Protein AF-A7TSL8-F1 (afdb_monomer_lite)

Structure (mmCIF, N/CA/C/O backbone):
data_AF-A7TSL8-F1
#
_entry.id   AF-A7TSL8-F1
#
loop_
_atom_site.group_PDB
_atom_site.id
_atom_site.type_symbol
_atom_site.label_atom_id
_atom_site.label_alt_id
_atom_site.label_comp_id
_atom_site.label_asym_id
_atom_site.label_entity_id
_atom_site.label_seq_id
_atom_site.pdbx_PDB_ins_code
_atom_site.Cartn_x
_atom_site.Cartn_y
_atom_site.Cartn_z
_atom_site.occupancy
_atom_site.B_iso_or_equiv
_atom_site.auth_seq_id
_atom_site.auth_comp_id
_atom_site.auth_asym_id
_atom_site.auth_atom_id
_atom_site.pdbx_PDB_model_num
ATOM 1 N N . MET A 1 1 ? -23.634 21.710 -5.826 1.00 24.61 1 MET A N 1
ATOM 2 C CA . MET A 1 1 ? -22.549 22.442 -6.510 1.00 24.61 1 MET A CA 1
ATOM 3 C C . MET A 1 1 ? -21.388 21.473 -6.633 1.00 24.61 1 MET A C 1
ATOM 5 O O . MET A 1 1 ? -20.694 21.236 -5.656 1.00 24.61 1 MET A O 1
ATOM 9 N N . ILE A 1 2 ? -21.321 20.776 -7.766 1.00 23.05 2 ILE A N 1
ATOM 10 C CA . ILE A 1 2 ? -20.421 19.640 -7.985 1.00 23.05 2 ILE A CA 1
ATOM 11 C C . ILE A 1 2 ? -19.068 20.220 -8.393 1.00 23.05 2 ILE A C 1
ATOM 13 O O . ILE A 1 2 ? -18.933 20.770 -9.483 1.00 23.05 2 ILE A O 1
ATOM 17 N N . ILE A 1 3 ? -18.094 20.159 -7.489 1.00 22.20 3 ILE A N 1
ATOM 18 C CA . ILE A 1 3 ? -16.705 20.484 -7.803 1.00 22.20 3 ILE A CA 1
ATOM 19 C C . ILE A 1 3 ? -16.100 19.220 -8.410 1.00 22.20 3 ILE A C 1
ATOM 21 O O . ILE A 1 3 ? -15.700 18.300 -7.707 1.00 22.20 3 ILE A O 1
ATOM 25 N N . ILE A 1 4 ? -16.102 19.182 -9.741 1.00 24.89 4 ILE A N 1
ATOM 26 C CA . ILE A 1 4 ? -15.230 18.328 -10.546 1.00 24.89 4 ILE A CA 1
ATOM 27 C C . ILE A 1 4 ? -13.824 18.900 -10.367 1.00 24.89 4 ILE A C 1
ATOM 29 O O . ILE A 1 4 ? -13.583 20.039 -10.771 1.00 24.89 4 ILE A O 1
ATOM 33 N N . MET A 1 5 ? -12.912 18.156 -9.734 1.00 25.02 5 MET A N 1
ATOM 34 C CA . MET A 1 5 ? -11.506 18.550 -9.671 1.00 25.02 5 MET A CA 1
ATOM 35 C C . MET A 1 5 ? -10.679 17.684 -10.617 1.00 25.02 5 MET A C 1
ATOM 37 O O . MET A 1 5 ? -10.672 16.458 -10.552 1.00 25.02 5 MET A O 1
ATOM 41 N N . ILE A 1 6 ? -10.068 18.409 -11.545 1.00 24.41 6 ILE A N 1
ATOM 42 C CA . ILE A 1 6 ? -9.382 17.990 -12.756 1.00 24.41 6 ILE A CA 1
ATOM 43 C C . ILE A 1 6 ? -8.041 17.336 -12.417 1.00 24.41 6 ILE A C 1
ATOM 45 O O . ILE A 1 6 ? -7.261 17.849 -11.618 1.00 24.41 6 ILE A O 1
ATOM 49 N N . ILE A 1 7 ? -7.790 16.216 -13.092 1.00 28.41 7 ILE A N 1
ATOM 50 C CA . ILE A 1 7 ? -6.518 15.501 -13.178 1.00 28.41 7 ILE A CA 1
ATOM 51 C C . ILE A 1 7 ? -5.496 16.428 -13.849 1.00 28.41 7 ILE A C 1
ATOM 53 O O . ILE A 1 7 ? -5.655 16.773 -15.021 1.00 28.41 7 ILE A O 1
ATOM 57 N N . VAL A 1 8 ? -4.444 16.830 -13.133 1.00 26.14 8 VAL A N 1
ATOM 58 C CA . VAL A 1 8 ? -3.286 17.480 -13.760 1.00 26.14 8 VAL A CA 1
ATOM 59 C C . VAL A 1 8 ? -2.362 16.387 -14.280 1.00 26.14 8 VAL A C 1
ATOM 61 O O . VAL A 1 8 ? -1.685 15.691 -13.528 1.00 26.14 8 VAL A O 1
ATOM 64 N N . ILE A 1 9 ? -2.390 16.236 -15.599 1.00 30.27 9 ILE A N 1
ATOM 65 C CA . ILE A 1 9 ? -1.476 15.425 -16.393 1.00 30.27 9 ILE A CA 1
ATOM 66 C C . ILE A 1 9 ? -0.191 16.246 -16.560 1.00 30.27 9 ILE A C 1
ATOM 68 O O . ILE A 1 9 ? -0.171 17.194 -17.344 1.00 30.27 9 ILE A O 1
ATOM 72 N N . LEU A 1 10 ? 0.889 15.898 -15.851 1.00 27.48 10 LEU A N 1
ATOM 73 C CA . LEU A 1 10 ? 2.226 16.134 -16.410 1.00 27.48 10 LEU A CA 1
ATOM 74 C C . LEU A 1 10 ? 2.427 15.131 -17.559 1.00 27.48 10 LEU A C 1
ATOM 76 O O . LEU A 1 10 ? 1.915 14.012 -17.478 1.00 27.48 10 LEU A O 1
ATOM 80 N N . PRO A 1 11 ? 3.167 15.483 -18.625 1.00 29.72 11 PRO A N 1
ATOM 81 C CA . PRO A 1 11 ? 3.208 14.712 -19.871 1.00 29.72 11 PRO A CA 1
ATOM 82 C C . PRO A 1 11 ? 3.882 13.332 -19.743 1.00 29.72 11 PRO A C 1
ATOM 84 O O . PRO A 1 11 ? 4.004 12.621 -20.734 1.00 29.72 11 PRO A O 1
ATOM 87 N N . PHE A 1 12 ? 4.260 12.912 -18.533 1.00 33.72 12 PHE A N 1
ATOM 88 C CA . PHE A 1 12 ? 4.779 11.583 -18.232 1.00 33.72 12 PHE A CA 1
ATOM 89 C C . PHE A 1 12 ? 4.053 10.974 -17.020 1.00 33.72 12 PHE A C 1
ATOM 91 O O . PHE A 1 12 ? 4.556 10.969 -15.906 1.00 33.72 12 PHE A O 1
ATOM 98 N N . MET A 1 13 ? 2.821 10.520 -17.269 1.00 37.59 13 MET A N 1
ATOM 99 C CA . MET A 1 13 ? 2.110 9.355 -16.701 1.00 37.59 13 MET A CA 1
ATOM 100 C C . MET A 1 13 ? 2.368 8.859 -15.251 1.00 37.59 13 MET A C 1
ATOM 102 O O . MET A 1 13 ? 2.161 7.680 -14.981 1.00 37.59 13 MET A O 1
ATOM 106 N N . PHE A 1 14 ? 2.692 9.714 -14.280 1.00 41.94 14 PHE A N 1
ATOM 107 C CA . PHE A 1 14 ? 2.537 9.383 -12.855 1.00 41.94 14 PHE A CA 1
ATOM 108 C C . PHE A 1 14 ? 1.460 10.260 -12.234 1.00 41.94 14 PHE A C 1
ATOM 110 O O . PHE A 1 14 ? 1.644 11.458 -12.039 1.00 41.94 14 PHE A O 1
ATOM 117 N N . ILE A 1 15 ? 0.310 9.655 -11.933 1.00 47.50 15 ILE A N 1
ATOM 118 C CA . ILE A 1 15 ? -0.716 10.302 -11.117 1.00 47.50 15 ILE A CA 1
ATOM 119 C C . ILE A 1 15 ? -0.320 10.040 -9.666 1.00 47.50 15 ILE A C 1
ATOM 121 O O . ILE A 1 15 ? -0.393 8.904 -9.197 1.00 47.50 15 ILE A O 1
ATOM 125 N N . LEU A 1 16 ? 0.128 11.082 -8.969 1.00 43.84 16 LEU A N 1
ATOM 126 C CA . LEU A 1 16 ? 0.210 11.080 -7.516 1.00 43.84 16 LEU A CA 1
ATOM 127 C C . LEU A 1 16 ? -0.983 11.867 -6.971 1.00 43.84 16 LEU A C 1
ATOM 129 O O . LEU A 1 16 ? -1.183 13.022 -7.340 1.00 43.84 16 LEU A O 1
ATOM 133 N N . SER A 1 17 ? -1.736 11.251 -6.064 1.00 49.31 17 SER A N 1
ATOM 134 C CA . SER A 1 17 ? -2.762 11.939 -5.276 1.00 49.31 17 SER A CA 1
ATOM 135 C C . SER A 1 17 ? -2.378 11.929 -3.804 1.00 49.31 17 SER A C 1
ATOM 137 O O . SER A 1 17 ? -1.958 10.903 -3.268 1.00 49.31 17 SER A O 1
ATOM 139 N N . ILE A 1 18 ? -2.549 13.068 -3.139 1.00 52.00 18 ILE A N 1
ATOM 140 C CA . ILE A 1 18 ? -2.399 13.175 -1.685 1.00 52.00 18 ILE A CA 1
ATOM 141 C C . ILE A 1 18 ? -3.785 13.451 -1.153 1.00 52.00 18 ILE A C 1
ATOM 143 O O . ILE A 1 18 ? -4.324 14.533 -1.375 1.00 52.00 18 ILE A O 1
ATOM 147 N N . ILE A 1 19 ? -4.375 12.459 -0.501 1.00 52.41 19 ILE A N 1
ATOM 148 C CA . ILE A 1 19 ? -5.777 12.511 -0.118 1.00 52.41 19 ILE A CA 1
ATOM 149 C C . ILE A 1 19 ? -5.869 12.649 1.394 1.00 52.41 19 ILE A C 1
ATOM 151 O O . ILE A 1 19 ? -5.499 11.755 2.158 1.00 52.41 19 ILE A O 1
ATOM 155 N N . ILE A 1 20 ? -6.399 13.789 1.824 1.00 44.62 20 ILE A N 1
ATOM 156 C CA . ILE A 1 20 ? -6.756 14.027 3.218 1.00 44.62 20 ILE A CA 1
ATOM 157 C C . ILE A 1 20 ? -8.226 13.669 3.377 1.00 44.62 20 ILE A C 1
ATOM 159 O O . ILE A 1 20 ? -9.090 14.298 2.762 1.00 44.62 20 ILE A O 1
ATOM 163 N N . ILE A 1 21 ? -8.518 12.683 4.221 1.00 41.25 21 ILE A N 1
ATOM 164 C CA . ILE A 1 21 ? -9.894 12.323 4.562 1.00 41.25 21 ILE A CA 1
ATOM 165 C C . ILE A 1 21 ? -10.242 12.975 5.901 1.00 41.25 21 ILE A C 1
ATOM 167 O O . ILE A 1 21 ? -9.611 12.731 6.930 1.00 41.25 21 ILE A O 1
ATOM 171 N N . SER A 1 22 ? -11.263 13.830 5.884 1.00 35.50 22 SER A N 1
ATOM 172 C CA . SER A 1 22 ? -11.799 14.516 7.063 1.00 35.50 22 SER A CA 1
ATOM 173 C C . SER A 1 22 ? -13.282 14.187 7.255 1.00 35.50 22 SER A C 1
ATOM 175 O O . SER A 1 22 ? -13.924 13.656 6.354 1.00 35.50 22 SER A O 1
ATOM 177 N N . LYS A 1 23 ? -13.869 14.595 8.391 1.00 31.39 23 LYS A N 1
ATOM 178 C CA . LYS A 1 23 ? -15.321 14.483 8.660 1.00 31.39 23 LYS A CA 1
ATOM 179 C C . LYS A 1 23 ? -16.231 15.104 7.581 1.00 31.39 23 LYS A C 1
ATOM 181 O O . LYS A 1 23 ? -17.429 14.859 7.612 1.00 31.39 23 LYS A O 1
ATOM 186 N N . ILE A 1 24 ? -15.691 15.935 6.687 1.00 37.53 24 ILE A N 1
ATOM 187 C CA . ILE A 1 24 ? -16.429 16.682 5.654 1.00 37.53 24 ILE A CA 1
ATOM 188 C C . ILE A 1 24 ? -16.234 16.054 4.252 1.00 37.53 24 ILE A C 1
ATOM 190 O O . ILE A 1 24 ? -16.915 16.445 3.309 1.00 37.53 24 ILE A O 1
ATOM 194 N N . GLY A 1 25 ? -15.343 15.062 4.110 1.00 35.06 25 GLY A N 1
ATOM 195 C CA . GLY A 1 25 ? -15.047 14.364 2.853 1.00 35.06 25 GLY A CA 1
ATOM 196 C C . GLY A 1 25 ? -13.548 14.150 2.607 1.00 35.06 25 GLY A C 1
ATOM 197 O O . GLY A 1 25 ? -12.704 14.580 3.405 1.00 35.06 25 GLY A O 1
ATOM 198 N N . ALA A 1 26 ? -13.229 13.490 1.488 1.00 44.78 26 ALA A N 1
ATOM 199 C CA . ALA A 1 26 ? -11.877 13.302 0.965 1.00 44.78 26 ALA A CA 1
ATOM 200 C C . ALA A 1 26 ? -11.475 14.484 0.066 1.00 44.78 26 ALA A C 1
ATOM 202 O O . ALA A 1 26 ? -12.237 14.892 -0.811 1.00 44.78 26 ALA A O 1
ATOM 203 N N . ARG A 1 27 ? -10.282 15.049 0.273 1.00 48.69 27 ARG A N 1
ATOM 204 C CA . ARG A 1 27 ? -9.746 16.150 -0.538 1.00 48.69 27 ARG A CA 1
ATOM 205 C C . ARG A 1 27 ? -8.382 15.772 -1.094 1.00 48.69 27 ARG A C 1
ATOM 207 O O . ARG A 1 27 ? -7.482 15.477 -0.313 1.00 48.69 27 ARG A O 1
ATOM 214 N N . ASP A 1 28 ? -8.226 15.836 -2.416 1.00 53.09 28 ASP A N 1
ATOM 215 C CA . ASP A 1 28 ? -6.905 15.781 -3.047 1.00 53.09 28 ASP A CA 1
ATOM 216 C C . ASP A 1 28 ? -6.214 17.142 -2.871 1.00 53.09 28 ASP A C 1
ATOM 218 O O . ASP A 1 28 ? -6.747 18.186 -3.259 1.00 53.09 28 ASP A O 1
ATOM 222 N N . THR A 1 29 ? -5.056 17.152 -2.219 1.00 54.84 29 THR A N 1
ATOM 223 C CA . THR A 1 29 ? -4.274 18.361 -1.942 1.00 54.84 29 THR A CA 1
ATOM 224 C C . THR A 1 29 ? -2.994 18.445 -2.764 1.00 54.84 29 THR A C 1
ATOM 226 O O . THR A 1 29 ? -2.259 19.418 -2.605 1.00 54.84 29 THR A O 1
ATOM 229 N N . ALA A 1 30 ? -2.725 17.498 -3.673 1.00 53.25 30 ALA A N 1
ATOM 230 C CA . ALA A 1 30 ? -1.504 17.505 -4.487 1.00 53.25 30 ALA A CA 1
ATOM 231 C C . ALA A 1 30 ? -1.333 18.819 -5.282 1.00 53.25 30 ALA A C 1
ATOM 233 O O . ALA A 1 30 ? -0.242 19.383 -5.339 1.00 53.25 30 ALA A O 1
ATOM 234 N N . ILE A 1 31 ? -2.439 19.378 -5.789 1.00 50.91 31 ILE A N 1
ATOM 235 C CA . ILE A 1 31 ? -2.470 20.641 -6.552 1.00 50.91 31 ILE A CA 1
ATOM 236 C C . ILE A 1 31 ? -2.121 21.865 -5.679 1.00 50.91 31 ILE A C 1
ATOM 238 O O . ILE A 1 31 ? -1.605 22.866 -6.171 1.00 50.91 31 ILE A O 1
ATOM 242 N N . GLN A 1 32 ? -2.380 21.808 -4.369 1.00 55.28 32 GLN A N 1
ATOM 243 C CA . GLN A 1 32 ? -2.062 22.908 -3.448 1.00 55.28 32 GLN A CA 1
ATOM 244 C C . GLN A 1 32 ? -0.591 22.907 -3.021 1.00 55.28 32 GLN A C 1
ATOM 246 O O . GLN A 1 32 ? -0.080 23.936 -2.592 1.00 55.28 32 GLN A O 1
ATOM 251 N N . LEU A 1 33 ? 0.090 21.765 -3.144 1.00 56.34 33 LEU A N 1
ATOM 252 C CA . LEU A 1 33 ? 1.528 21.665 -2.913 1.00 56.34 33 LEU A CA 1
ATOM 253 C C . LEU A 1 33 ? 2.305 22.252 -4.095 1.00 56.34 33 LEU A C 1
ATOM 255 O O . LEU A 1 33 ? 3.207 23.054 -3.880 1.00 56.34 33 LEU A O 1
ATOM 259 N N . SER A 1 34 ? 1.895 21.986 -5.340 1.00 56.88 34 SER A N 1
ATOM 260 C CA . SER A 1 34 ? 2.621 22.469 -6.528 1.00 56.88 34 SER A CA 1
ATOM 261 C C . SER A 1 34 ? 2.751 23.995 -6.646 1.00 56.88 34 SER A C 1
ATOM 263 O O . SER A 1 34 ? 3.583 24.466 -7.410 1.00 56.88 34 SER A O 1
ATOM 265 N N . SER A 1 35 ? 1.954 24.791 -5.919 1.00 62.03 35 SER A N 1
ATOM 266 C CA . SER A 1 35 ? 2.077 26.257 -5.939 1.00 62.03 35 SER A CA 1
ATOM 267 C C . SER A 1 35 ? 3.202 26.806 -5.058 1.00 62.03 35 SER A C 1
ATOM 269 O O . SER A 1 35 ? 3.581 27.962 -5.227 1.00 62.03 35 SER A O 1
ATOM 271 N N . ASN A 1 36 ? 3.702 26.015 -4.104 1.00 67.81 36 ASN A N 1
ATOM 272 C CA . ASN A 1 36 ? 4.632 26.479 -3.067 1.00 67.81 36 ASN A CA 1
ATOM 273 C C . ASN A 1 36 ? 6.043 25.889 -3.199 1.00 67.81 36 ASN A C 1
ATOM 275 O O . ASN A 1 36 ? 6.939 26.329 -2.483 1.00 67.81 36 ASN A O 1
ATOM 279 N N . TYR A 1 37 ? 6.232 24.915 -4.091 1.00 71.44 37 TYR A N 1
ATOM 280 C CA . TYR A 1 37 ? 7.492 24.201 -4.295 1.00 71.44 37 TYR A CA 1
ATOM 281 C C . TYR A 1 37 ? 7.942 24.309 -5.749 1.00 71.44 37 TYR A C 1
ATOM 283 O O . TYR A 1 37 ? 7.126 24.419 -6.666 1.00 71.44 37 TYR A O 1
ATOM 291 N N . SER A 1 38 ? 9.254 24.279 -5.963 1.00 79.56 38 SER A N 1
ATOM 292 C CA . SER A 1 38 ? 9.832 24.181 -7.299 1.00 79.56 38 SER A CA 1
ATOM 293 C C . SER A 1 38 ? 9.522 22.824 -7.940 1.00 79.56 38 SER A C 1
ATOM 295 O O . SER A 1 38 ? 9.261 21.831 -7.262 1.00 79.56 38 SER A O 1
ATOM 297 N N . GLU A 1 39 ? 9.584 22.763 -9.271 1.00 74.62 39 GLU A N 1
ATOM 298 C CA . GLU A 1 39 ? 9.355 21.521 -10.019 1.00 74.62 39 GLU A CA 1
ATOM 299 C C . GLU A 1 39 ? 10.315 20.399 -9.587 1.00 74.62 39 GLU A C 1
ATOM 301 O O . GLU A 1 39 ? 9.894 19.257 -9.423 1.00 74.62 39 GLU A O 1
ATOM 306 N N . ASN A 1 40 ? 11.581 20.733 -9.311 1.00 75.12 40 ASN A N 1
ATOM 307 C CA . ASN A 1 40 ? 12.579 19.769 -8.844 1.00 75.12 40 ASN A CA 1
ATOM 308 C C . ASN A 1 40 ? 12.226 19.193 -7.466 1.00 75.12 40 ASN A C 1
ATOM 310 O O . ASN A 1 40 ? 12.283 17.980 -7.289 1.00 75.12 40 ASN A O 1
ATOM 314 N N . GLU A 1 41 ? 11.810 20.036 -6.517 1.00 76.06 41 GLU A N 1
ATOM 315 C CA . GLU A 1 41 ? 11.390 19.586 -5.182 1.00 76.06 41 GLU A CA 1
ATOM 316 C C . GLU A 1 41 ? 10.153 18.680 -5.260 1.00 76.06 41 GLU A C 1
ATOM 318 O O . GLU A 1 41 ? 10.063 17.681 -4.550 1.00 76.06 41 GLU A O 1
ATOM 323 N N . MET A 1 42 ? 9.217 18.982 -6.166 1.00 75.06 42 MET A N 1
ATOM 324 C CA . MET A 1 42 ? 8.044 18.136 -6.399 1.00 75.06 42 MET A CA 1
ATOM 325 C C . MET A 1 42 ? 8.426 16.776 -6.996 1.00 75.06 42 MET A C 1
ATOM 327 O O . MET A 1 42 ? 7.890 15.752 -6.576 1.00 75.06 42 MET A O 1
ATOM 331 N N . ILE A 1 43 ? 9.366 16.746 -7.946 1.00 76.06 43 ILE A N 1
ATOM 332 C CA . ILE A 1 43 ? 9.873 15.500 -8.537 1.00 76.06 43 ILE A CA 1
ATOM 333 C C . ILE A 1 43 ? 10.566 14.639 -7.475 1.00 76.06 43 ILE A C 1
ATOM 335 O O . ILE A 1 43 ? 10.300 13.438 -7.405 1.00 76.06 43 ILE A O 1
ATOM 339 N N . GLU A 1 44 ? 11.427 15.232 -6.646 1.00 77.38 44 GLU A N 1
ATOM 340 C CA . GLU A 1 44 ? 12.095 14.531 -5.542 1.00 77.38 44 GLU A CA 1
ATOM 341 C C . GLU A 1 44 ? 11.072 13.934 -4.573 1.00 77.38 44 GLU A C 1
ATOM 343 O O . GLU A 1 44 ? 11.105 12.735 -4.295 1.00 77.38 44 GLU A O 1
ATOM 348 N N . PHE A 1 45 ? 10.082 14.728 -4.166 1.00 79.31 45 PHE A N 1
ATOM 349 C CA . PHE A 1 45 ? 9.010 14.276 -3.288 1.00 79.31 45 PHE A CA 1
ATOM 350 C C . PHE A 1 45 ? 8.195 13.110 -3.880 1.00 79.31 45 PHE A C 1
ATOM 352 O O . PHE A 1 45 ? 7.826 12.170 -3.172 1.00 79.31 45 PHE A O 1
ATOM 359 N N . PHE A 1 46 ? 7.926 13.122 -5.189 1.00 79.88 46 PHE A N 1
ATOM 360 C CA . PHE A 1 46 ? 7.231 12.017 -5.857 1.00 79.88 46 PHE A CA 1
ATOM 361 C C . PHE A 1 46 ? 8.063 10.736 -5.858 1.00 79.88 46 PHE A C 1
ATOM 363 O O . PHE A 1 46 ? 7.532 9.657 -5.582 1.00 79.88 46 PHE A O 1
ATOM 370 N N . TRP A 1 47 ? 9.365 10.848 -6.124 1.00 83.12 47 TRP A N 1
ATOM 371 C CA . TRP A 1 47 ? 10.280 9.713 -6.047 1.00 83.12 47 TRP A CA 1
ATOM 372 C C . TRP A 1 47 ? 10.388 9.149 -4.635 1.00 83.12 47 TRP A C 1
ATOM 374 O O . TRP A 1 47 ? 10.416 7.926 -4.487 1.00 83.12 47 TRP A O 1
ATOM 384 N N . ASP A 1 48 ? 10.371 10.006 -3.617 1.00 83.56 48 ASP A N 1
ATOM 385 C CA . ASP A 1 48 ? 10.360 9.578 -2.221 1.00 83.56 48 ASP A CA 1
ATOM 386 C C . ASP A 1 48 ? 9.100 8.773 -1.897 1.00 83.56 48 ASP A C 1
ATOM 388 O O . ASP A 1 48 ? 9.201 7.699 -1.307 1.00 83.56 48 ASP A O 1
ATOM 392 N N . ILE A 1 49 ? 7.915 9.209 -2.340 1.00 85.12 49 ILE A N 1
ATOM 393 C CA . ILE A 1 49 ? 6.674 8.450 -2.111 1.00 85.12 49 ILE A CA 1
ATOM 394 C C . ILE A 1 49 ? 6.719 7.082 -2.791 1.00 85.12 49 ILE A C 1
ATOM 396 O O . ILE A 1 49 ? 6.338 6.082 -2.176 1.00 85.12 49 ILE A O 1
ATOM 400 N N . ILE A 1 50 ? 7.178 7.022 -4.043 1.00 85.75 50 ILE A N 1
ATOM 401 C CA . ILE A 1 50 ? 7.313 5.758 -4.778 1.00 85.75 50 ILE A CA 1
ATOM 402 C C . ILE A 1 50 ? 8.274 4.835 -4.025 1.00 85.75 50 ILE A C 1
ATOM 404 O O . ILE A 1 50 ? 7.929 3.694 -3.720 1.00 85.75 50 ILE A O 1
ATOM 408 N N . LEU A 1 51 ? 9.463 5.337 -3.681 1.00 87.38 51 LEU A N 1
ATOM 409 C CA . LEU A 1 51 ? 10.496 4.563 -3.004 1.00 87.38 51 LEU A CA 1
ATOM 410 C C . LEU A 1 51 ? 10.025 4.070 -1.633 1.00 87.38 51 LEU A C 1
ATOM 412 O O . LEU A 1 51 ? 10.206 2.896 -1.318 1.00 87.38 51 LEU A O 1
ATOM 416 N N . LEU A 1 52 ? 9.394 4.936 -0.837 1.00 88.44 52 LEU A N 1
ATOM 417 C CA . LEU A 1 52 ? 8.868 4.586 0.480 1.00 88.44 52 LEU A CA 1
ATOM 418 C C . LEU A 1 52 ? 7.749 3.550 0.373 1.00 88.44 52 LEU A C 1
ATOM 420 O O . LEU A 1 52 ? 7.783 2.560 1.103 1.00 88.44 52 LEU A O 1
ATOM 424 N N . THR A 1 53 ? 6.817 3.714 -0.569 1.00 89.50 53 THR A N 1
ATOM 425 C CA . THR A 1 53 ? 5.713 2.762 -0.773 1.00 89.50 53 THR A CA 1
ATOM 426 C C . THR A 1 53 ? 6.238 1.387 -1.183 1.00 89.50 53 THR A C 1
ATOM 428 O O . THR A 1 53 ? 5.873 0.385 -0.574 1.00 89.50 53 THR A O 1
ATOM 431 N N . GLU A 1 54 ? 7.139 1.321 -2.165 1.00 88.69 54 GLU A N 1
ATOM 432 C CA . GLU A 1 54 ? 7.708 0.048 -2.627 1.00 88.69 54 GLU A CA 1
ATOM 433 C C . GLU A 1 54 ? 8.649 -0.581 -1.590 1.00 88.69 54 GLU A C 1
ATOM 435 O O . GLU A 1 54 ? 8.716 -1.805 -1.468 1.00 88.69 54 GLU A O 1
ATOM 440 N N . SER A 1 55 ? 9.326 0.233 -0.771 1.00 88.88 55 SER A N 1
ATOM 441 C CA . SER A 1 55 ? 10.191 -0.279 0.298 1.00 88.88 55 SER A CA 1
ATOM 442 C C . SER A 1 55 ? 9.433 -1.086 1.356 1.00 88.88 55 SER A C 1
ATOM 444 O O . SER A 1 55 ? 10.023 -1.962 1.989 1.00 88.88 55 SER A O 1
ATOM 446 N N . LYS A 1 56 ? 8.117 -0.865 1.511 1.00 89.31 56 LYS A N 1
ATOM 447 C CA . LYS A 1 56 ? 7.277 -1.645 2.433 1.00 89.31 56 LYS A CA 1
ATOM 448 C C . LYS A 1 56 ? 7.181 -3.125 2.050 1.00 89.31 56 LYS A C 1
ATOM 450 O O . LYS A 1 56 ? 6.838 -3.927 2.915 1.00 89.31 56 LYS A O 1
ATOM 455 N N . PHE A 1 57 ? 7.515 -3.499 0.813 1.00 89.69 57 PHE A N 1
ATOM 456 C CA . PHE A 1 57 ? 7.562 -4.890 0.349 1.00 89.69 57 PHE A CA 1
ATOM 457 C C . PHE A 1 57 ? 8.967 -5.507 0.382 1.00 89.69 57 PHE A C 1
ATOM 459 O O . PHE A 1 57 ? 9.139 -6.646 -0.046 1.00 89.69 57 PHE A O 1
ATOM 466 N N . ILE A 1 58 ? 9.990 -4.807 0.885 1.00 88.19 58 ILE A N 1
ATOM 467 C CA . ILE A 1 58 ? 11.300 -5.429 1.113 1.00 88.19 58 ILE A CA 1
ATOM 468 C C . ILE A 1 58 ? 11.165 -6.437 2.252 1.00 88.19 58 ILE A C 1
ATOM 470 O O . ILE A 1 58 ? 10.716 -6.091 3.347 1.00 88.19 58 ILE A O 1
ATOM 474 N N . LEU A 1 59 ? 11.597 -7.678 2.023 1.00 85.06 59 LEU A N 1
ATOM 475 C CA . LEU A 1 59 ? 11.567 -8.685 3.080 1.00 85.06 59 LEU A CA 1
ATOM 476 C C . LEU A 1 59 ? 12.495 -8.274 4.236 1.00 85.06 59 LEU A C 1
ATOM 478 O O . LEU A 1 59 ? 13.608 -7.801 3.983 1.00 85.06 59 LEU A O 1
ATOM 482 N N . PRO A 1 60 ? 12.114 -8.521 5.504 1.00 81.94 60 PRO A N 1
ATOM 483 C CA . PRO A 1 60 ? 12.871 -8.058 6.670 1.00 81.94 60 PRO A CA 1
ATOM 484 C C . PRO A 1 60 ? 14.354 -8.452 6.667 1.00 81.94 60 PRO A C 1
ATOM 486 O O . PRO A 1 60 ? 15.204 -7.661 7.070 1.00 81.94 60 PRO A O 1
ATOM 489 N N . PHE A 1 61 ? 14.686 -9.638 6.147 1.00 78.69 61 PHE A N 1
ATOM 490 C CA . PHE A 1 61 ? 16.069 -10.117 6.019 1.00 78.69 61 PHE A CA 1
ATOM 491 C C . PHE A 1 61 ? 16.943 -9.231 5.105 1.00 78.69 61 PHE A C 1
ATOM 493 O O . PHE A 1 61 ? 18.161 -9.180 5.266 1.00 78.69 61 PHE A O 1
ATOM 500 N N . TYR A 1 62 ? 16.330 -8.495 4.173 1.00 77.56 62 TYR A N 1
ATOM 501 C CA . TYR A 1 62 ? 16.999 -7.587 3.240 1.00 77.56 62 TYR A CA 1
ATOM 502 C C . TYR A 1 62 ? 16.823 -6.102 3.604 1.00 77.56 62 TYR A C 1
ATOM 504 O O . TYR A 1 62 ? 17.153 -5.240 2.793 1.00 77.56 62 TYR A O 1
ATOM 512 N N . SER A 1 63 ? 16.373 -5.761 4.812 1.00 70.75 63 SER A N 1
ATOM 513 C CA . SER A 1 63 ? 16.102 -4.367 5.226 1.00 70.75 63 SER A CA 1
ATOM 514 C C . SER A 1 63 ? 17.349 -3.490 5.493 1.00 70.75 63 SER A C 1
ATOM 516 O O . SER A 1 63 ? 17.237 -2.359 5.961 1.00 70.75 63 SER A O 1
ATOM 518 N N . ASN A 1 64 ? 18.559 -3.956 5.162 1.00 71.88 64 ASN A N 1
ATOM 519 C CA . ASN A 1 64 ? 19.801 -3.209 5.396 1.00 71.88 64 ASN A CA 1
ATOM 520 C C . ASN A 1 64 ? 19.910 -1.936 4.532 1.00 71.88 64 ASN A C 1
ATOM 522 O O . ASN A 1 64 ? 19.578 -1.938 3.349 1.00 71.88 64 ASN A O 1
ATOM 526 N N . SER A 1 65 ? 20.510 -0.870 5.079 1.00 60.91 65 SER A N 1
ATOM 527 C CA . SER A 1 65 ? 20.644 0.450 4.426 1.00 60.91 65 SER A CA 1
ATOM 528 C C . SER A 1 65 ? 21.302 0.435 3.036 1.00 60.91 65 SER A C 1
ATOM 530 O O . SER A 1 65 ? 20.984 1.267 2.186 1.00 60.91 65 SER A O 1
ATOM 532 N N . ARG A 1 66 ? 22.190 -0.531 2.754 1.00 63.53 66 ARG A N 1
ATOM 533 C CA . ARG A 1 66 ? 22.804 -0.702 1.421 1.00 63.53 66 ARG A CA 1
ATOM 534 C C . ARG A 1 66 ? 21.795 -1.101 0.341 1.00 63.53 66 ARG A C 1
ATOM 536 O O . ARG A 1 66 ? 22.029 -0.807 -0.828 1.00 63.53 66 ARG A O 1
ATOM 543 N N . ASN A 1 67 ? 20.679 -1.712 0.722 1.00 69.44 67 ASN A N 1
ATOM 544 C CA . ASN A 1 67 ? 19.691 -2.231 -0.213 1.00 69.44 67 ASN A CA 1
ATOM 545 C C . ASN A 1 67 ? 18.744 -1.139 -0.730 1.00 69.44 67 ASN A C 1
ATOM 547 O O . ASN A 1 67 ? 18.223 -1.286 -1.828 1.00 69.44 67 ASN A O 1
ATOM 551 N N . PHE A 1 68 ? 18.616 0.000 -0.035 1.00 73.94 68 PHE A N 1
ATOM 552 C CA . PHE A 1 68 ? 17.790 1.129 -0.490 1.00 73.94 68 PHE A CA 1
ATOM 553 C C . PHE A 1 68 ? 18.301 1.774 -1.781 1.00 73.94 68 PHE A C 1
ATOM 555 O O . PHE A 1 68 ? 17.518 2.016 -2.694 1.00 73.94 68 PHE A O 1
ATOM 562 N N . LYS A 1 69 ? 19.616 2.005 -1.910 1.00 78.38 69 LYS A N 1
ATOM 563 C CA . LYS A 1 69 ? 20.191 2.553 -3.156 1.00 78.38 69 LYS A CA 1
ATOM 564 C C . LYS A 1 69 ? 19.970 1.615 -4.338 1.00 78.38 69 LYS A C 1
ATOM 566 O O . LYS A 1 69 ? 19.740 2.058 -5.459 1.00 78.38 69 LYS A O 1
ATOM 571 N N . SER A 1 70 ? 20.073 0.317 -4.092 1.00 79.06 70 SER A N 1
ATOM 572 C CA . SER A 1 70 ? 19.892 -0.690 -5.128 1.00 79.06 70 SER A CA 1
ATOM 573 C C . SER A 1 70 ? 18.412 -0.868 -5.490 1.00 79.06 70 SER A C 1
ATOM 575 O O . SER A 1 70 ? 18.103 -0.980 -6.672 1.00 79.06 70 SER A O 1
ATOM 577 N N . LEU A 1 71 ? 17.501 -0.777 -4.513 1.00 81.06 71 LEU A N 1
ATOM 578 C CA . LEU A 1 71 ? 16.058 -0.695 -4.747 1.00 81.06 71 LEU A CA 1
ATOM 579 C C . LEU A 1 71 ? 15.711 0.529 -5.598 1.00 81.06 71 LEU A C 1
ATOM 581 O O . LEU A 1 71 ? 15.003 0.398 -6.589 1.00 81.06 71 LEU A O 1
ATOM 585 N N . GLN A 1 72 ? 16.243 1.704 -5.256 1.00 83.56 72 GLN A N 1
ATOM 586 C CA . GLN A 1 72 ? 16.018 2.925 -6.027 1.00 83.56 72 GLN A CA 1
ATOM 587 C C . GLN A 1 72 ? 16.435 2.735 -7.490 1.00 83.56 72 GLN A C 1
ATOM 589 O O . GLN A 1 72 ? 15.665 3.050 -8.392 1.00 83.56 72 GLN A O 1
ATOM 594 N N . LYS A 1 73 ? 17.618 2.159 -7.741 1.00 83.44 73 LYS A N 1
ATOM 595 C CA . LYS A 1 73 ? 18.073 1.845 -9.105 1.00 83.44 73 LYS A CA 1
ATOM 596 C C . LYS A 1 73 ? 17.125 0.891 -9.834 1.00 83.44 73 LYS A C 1
ATOM 598 O O . LYS A 1 73 ? 16.828 1.133 -11.001 1.00 83.44 73 LYS A O 1
ATOM 603 N N . LEU A 1 74 ? 16.648 -0.159 -9.162 1.00 82.94 74 LEU A N 1
ATOM 604 C CA . LEU A 1 74 ? 15.698 -1.119 -9.730 1.00 82.94 74 LEU A CA 1
ATOM 605 C C . LEU A 1 74 ? 14.369 -0.442 -10.094 1.00 82.94 74 LEU A C 1
ATOM 607 O O . LEU A 1 74 ? 13.904 -0.576 -11.223 1.00 82.94 74 LEU A O 1
ATOM 611 N N . ILE A 1 75 ? 13.790 0.331 -9.172 1.00 82.94 75 ILE A N 1
ATOM 612 C CA . ILE A 1 75 ? 12.537 1.060 -9.399 1.00 82.94 75 ILE A CA 1
ATOM 613 C C . ILE A 1 75 ? 12.693 2.029 -10.574 1.00 82.94 75 ILE A C 1
ATOM 615 O O . ILE A 1 75 ? 11.872 2.006 -11.489 1.00 82.94 75 ILE A O 1
ATOM 619 N N . VAL A 1 76 ? 13.759 2.838 -10.589 1.00 84.62 76 VAL A N 1
ATOM 620 C CA . VAL A 1 76 ? 14.029 3.801 -11.669 1.00 84.62 76 VAL A CA 1
ATOM 621 C C . VAL A 1 76 ? 14.195 3.090 -13.014 1.00 84.62 76 VAL A C 1
ATOM 623 O O . VAL A 1 76 ? 13.610 3.524 -14.004 1.00 84.62 76 VAL A O 1
ATOM 626 N N . LYS A 1 77 ? 14.936 1.974 -13.062 1.00 83.62 77 LYS A N 1
ATOM 627 C CA . LYS A 1 77 ? 15.108 1.157 -14.276 1.00 83.62 77 LYS A CA 1
ATOM 628 C C . LYS A 1 77 ? 13.766 0.619 -14.778 1.00 83.62 77 LYS A C 1
ATOM 630 O O . LYS A 1 77 ? 13.459 0.758 -15.960 1.00 83.62 77 LYS A O 1
ATOM 635 N N . ASN A 1 78 ? 12.951 0.050 -13.892 1.00 79.50 78 ASN A N 1
ATOM 636 C CA . ASN A 1 78 ? 11.667 -0.553 -14.253 1.00 79.50 78 ASN A CA 1
ATOM 637 C C . ASN A 1 78 ? 10.646 0.495 -14.711 1.00 79.50 78 ASN A C 1
ATOM 639 O O . ASN A 1 78 ? 9.985 0.302 -15.731 1.00 79.50 78 ASN A O 1
ATOM 643 N N . ILE A 1 79 ? 10.574 1.634 -14.021 1.00 79.69 79 ILE A N 1
ATOM 644 C CA . ILE A 1 79 ? 9.752 2.776 -14.431 1.00 79.69 79 ILE A CA 1
ATOM 645 C C . ILE A 1 79 ? 10.231 3.345 -15.774 1.00 79.69 79 ILE A C 1
ATOM 647 O O . ILE A 1 79 ? 9.415 3.581 -16.662 1.00 79.69 79 ILE A O 1
ATOM 651 N N . GLY A 1 80 ? 11.542 3.511 -15.967 1.00 78.88 80 GLY A N 1
ATOM 652 C CA . GLY A 1 80 ? 12.105 3.970 -17.238 1.00 78.88 80 GLY A CA 1
ATOM 653 C C . GLY A 1 80 ? 11.770 3.031 -18.401 1.00 78.88 80 GLY A C 1
ATOM 654 O O . GLY A 1 80 ? 11.374 3.485 -19.473 1.00 78.88 80 GLY A O 1
ATOM 655 N N . ASN A 1 81 ? 11.853 1.717 -18.179 1.00 78.56 81 ASN A N 1
ATOM 656 C CA . ASN A 1 81 ? 11.458 0.709 -19.165 1.00 78.56 81 ASN A CA 1
ATOM 657 C C . ASN A 1 81 ? 9.960 0.778 -19.494 1.00 78.56 81 ASN A C 1
ATOM 659 O O . ASN A 1 81 ? 9.594 0.702 -20.669 1.00 78.56 81 ASN A O 1
ATOM 663 N N . LEU A 1 82 ? 9.105 0.967 -18.483 1.00 76.12 82 LEU A N 1
ATOM 664 C CA . LEU A 1 82 ? 7.666 1.150 -18.669 1.00 76.12 82 LEU A CA 1
ATOM 665 C C . LEU A 1 82 ? 7.376 2.386 -19.529 1.00 76.12 82 LEU A C 1
ATOM 667 O O . LEU A 1 82 ? 6.691 2.273 -20.542 1.00 76.12 82 LEU A O 1
ATOM 671 N N . LEU A 1 83 ? 7.949 3.543 -19.192 1.00 73.50 83 LEU A N 1
ATOM 672 C CA . LEU A 1 83 ? 7.770 4.775 -19.967 1.00 73.50 83 LEU A CA 1
ATOM 673 C C . LEU A 1 83 ? 8.240 4.614 -21.417 1.00 73.50 83 LEU A C 1
ATOM 675 O O . LEU A 1 83 ? 7.515 4.962 -22.346 1.00 73.50 83 LEU A O 1
ATOM 679 N N . ASN A 1 84 ? 9.415 4.017 -21.626 1.00 74.06 84 ASN A N 1
ATOM 680 C CA . ASN A 1 84 ? 9.938 3.757 -22.967 1.00 74.06 84 ASN A CA 1
ATOM 681 C C . ASN A 1 84 ? 9.019 2.836 -23.782 1.00 74.06 84 ASN A C 1
ATOM 683 O O . ASN A 1 84 ? 8.869 3.030 -24.988 1.00 74.06 84 ASN A O 1
ATOM 687 N N . SER A 1 85 ? 8.390 1.845 -23.143 1.00 70.19 85 SER A N 1
ATOM 688 C CA . SER A 1 85 ? 7.438 0.951 -23.813 1.00 70.19 85 SER A CA 1
ATOM 689 C C . SER A 1 85 ? 6.164 1.674 -24.259 1.00 70.19 85 SER A C 1
ATOM 691 O O . SER A 1 85 ? 5.675 1.406 -25.355 1.00 70.19 85 SER A O 1
ATOM 693 N N . LEU A 1 86 ? 5.680 2.631 -23.456 1.00 70.00 86 LEU A N 1
ATOM 694 C CA . LEU A 1 86 ? 4.509 3.452 -23.767 1.00 70.00 86 LEU A CA 1
ATOM 695 C C . LEU A 1 86 ? 4.786 4.403 -24.937 1.00 70.00 86 LEU A C 1
ATOM 697 O O . LEU A 1 86 ? 3.916 4.610 -25.775 1.00 70.00 86 LEU A O 1
ATOM 701 N N . ILE A 1 87 ? 6.004 4.946 -25.021 1.00 74.31 87 ILE A N 1
ATOM 702 C CA . ILE A 1 87 ? 6.414 5.871 -26.091 1.00 74.31 87 ILE A CA 1
ATOM 703 C C . ILE A 1 87 ? 6.663 5.134 -27.414 1.00 74.31 87 ILE A C 1
ATOM 705 O O . ILE A 1 87 ? 6.385 5.669 -28.485 1.00 74.31 87 ILE A O 1
ATOM 709 N N . HIS A 1 88 ? 7.220 3.922 -27.360 1.00 70.75 88 HIS A N 1
ATOM 710 C CA . HIS A 1 88 ? 7.681 3.201 -28.551 1.00 70.75 88 HIS A CA 1
ATOM 711 C C . HIS A 1 88 ? 6.788 2.025 -28.977 1.00 70.75 88 HIS A C 1
ATOM 713 O O . HIS A 1 88 ? 7.225 1.235 -29.814 1.00 70.75 88 HIS A O 1
ATOM 719 N N . GLU A 1 89 ? 5.588 1.879 -28.397 1.00 61.62 89 GLU A N 1
ATOM 720 C CA . GLU A 1 89 ? 4.641 0.768 -28.634 1.00 61.62 89 GLU A CA 1
ATOM 721 C C . GLU A 1 89 ? 5.306 -0.624 -28.637 1.00 61.62 89 GLU A C 1
ATOM 723 O O . GLU A 1 89 ? 4.882 -1.564 -29.316 1.00 61.62 89 GLU A O 1
ATOM 728 N N . ARG A 1 90 ? 6.394 -0.790 -27.877 1.00 58.88 90 ARG A N 1
ATOM 729 C CA . ARG A 1 90 ? 7.057 -2.088 -27.763 1.00 58.88 90 ARG A CA 1
ATOM 730 C C . ARG A 1 90 ? 6.282 -2.913 -26.756 1.00 58.88 90 ARG A C 1
ATOM 732 O O . ARG A 1 90 ? 6.103 -2.485 -25.619 1.00 58.88 90 ARG A O 1
ATOM 739 N N . LYS A 1 91 ? 5.877 -4.124 -27.153 1.00 52.00 91 LYS A N 1
ATOM 740 C CA . LYS A 1 91 ? 5.397 -5.129 -26.201 1.00 52.00 91 LYS A CA 1
ATOM 741 C C . LYS A 1 91 ? 6.485 -5.307 -25.146 1.00 52.00 91 LYS A C 1
ATOM 743 O O . LYS A 1 91 ? 7.565 -5.802 -25.464 1.00 52.00 91 LYS A O 1
ATOM 748 N N . LEU A 1 92 ? 6.214 -4.881 -23.912 1.00 55.22 92 LEU A N 1
ATOM 749 C CA . LEU A 1 92 ? 6.967 -5.384 -22.773 1.00 55.22 92 LEU A CA 1
ATOM 750 C C . LEU A 1 92 ? 6.895 -6.904 -22.877 1.00 55.22 92 LEU A C 1
ATOM 752 O O . LEU A 1 92 ? 5.800 -7.459 -23.002 1.00 55.22 92 LEU A O 1
ATOM 756 N N . ASN A 1 93 ? 8.049 -7.567 -22.844 1.00 46.75 93 ASN A N 1
ATOM 757 C CA . ASN A 1 93 ? 8.069 -8.953 -22.416 1.00 46.75 93 ASN A CA 1
ATOM 758 C C . ASN A 1 93 ? 7.505 -8.906 -21.003 1.00 46.75 93 ASN A C 1
ATOM 760 O O . ASN A 1 93 ? 8.209 -8.517 -20.075 1.00 46.75 93 ASN A O 1
ATOM 764 N N . SER A 1 94 ? 6.204 -9.158 -20.870 1.00 46.44 94 SER A N 1
ATOM 765 C CA . SER A 1 94 ? 5.568 -9.257 -19.577 1.00 46.44 94 SER A CA 1
ATOM 766 C C . SER A 1 94 ? 6.272 -10.416 -18.901 1.00 46.44 94 SER A C 1
ATOM 768 O O . SER A 1 94 ? 6.013 -11.579 -19.219 1.00 46.44 94 SER A O 1
ATOM 770 N N . SER A 1 95 ? 7.198 -10.110 -17.994 1.00 48.09 95 SER A N 1
ATOM 771 C CA . SER A 1 95 ? 7.447 -11.033 -16.908 1.00 48.09 95 SER A CA 1
ATOM 772 C C . SER A 1 95 ? 6.055 -11.358 -16.375 1.00 48.09 95 SER A C 1
ATOM 774 O O . SER A 1 95 ? 5.252 -10.456 -16.118 1.00 48.09 95 SER A O 1
ATOM 776 N N . ASN A 1 96 ? 5.703 -12.642 -16.382 1.00 45.34 96 ASN A N 1
ATOM 777 C CA . ASN A 1 96 ? 4.427 -13.154 -15.889 1.00 45.34 96 ASN A CA 1
ATOM 778 C C . ASN A 1 96 ? 4.377 -12.970 -14.365 1.00 45.34 96 ASN A C 1
ATOM 780 O O . ASN A 1 96 ? 4.273 -13.928 -13.603 1.00 45.34 96 ASN A O 1
ATOM 784 N N . LEU A 1 97 ? 4.509 -11.731 -13.899 1.00 54.59 97 LEU A N 1
ATOM 785 C CA . LEU A 1 97 ? 4.272 -11.346 -12.530 1.00 54.59 97 LEU A CA 1
ATOM 786 C C . LEU A 1 97 ? 2.755 -11.355 -12.382 1.00 54.59 97 LEU A C 1
ATOM 788 O O . LEU A 1 97 ? 2.071 -10.348 -12.547 1.00 54.59 97 LEU A O 1
ATOM 792 N N . ASN A 1 98 ? 2.237 -12.549 -12.097 1.00 62.00 98 ASN A N 1
ATOM 793 C CA . ASN A 1 98 ? 0.824 -12.816 -11.832 1.00 62.00 98 ASN A CA 1
ATOM 794 C C . ASN A 1 98 ? 0.296 -12.033 -10.612 1.00 62.00 98 ASN A C 1
ATOM 796 O O . ASN A 1 98 ? -0.899 -12.050 -10.326 1.00 62.00 98 ASN A O 1
ATOM 800 N N . TYR A 1 99 ? 1.173 -11.331 -9.891 1.00 73.62 99 TYR A N 1
ATOM 801 C CA . TYR A 1 99 ? 0.851 -10.591 -8.685 1.00 73.62 99 TYR A CA 1
ATOM 802 C C . TYR A 1 99 ? 0.770 -9.090 -8.963 1.00 73.62 99 TYR A C 1
ATOM 804 O O . TYR A 1 99 ? 1.772 -8.413 -9.183 1.00 73.62 99 TYR A O 1
ATOM 812 N N . HIS A 1 100 ? -0.452 -8.559 -8.887 1.00 80.56 100 HIS A N 1
ATOM 813 C CA . HIS A 1 100 ? -0.774 -7.147 -9.125 1.00 80.56 100 HI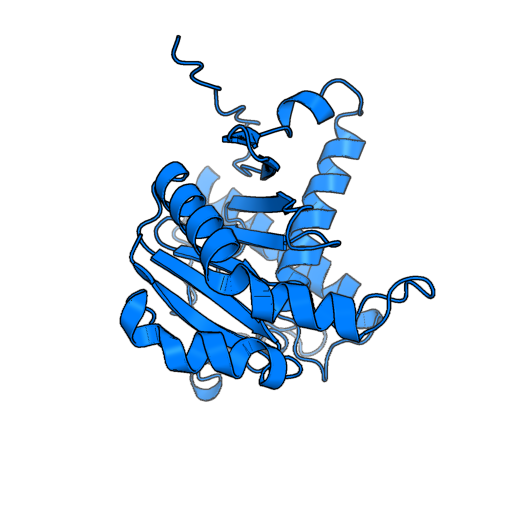S A CA 1
ATOM 814 C C . HIS A 1 100 ? 0.069 -6.169 -8.294 1.00 80.56 100 HIS A C 1
ATOM 816 O O . HIS A 1 100 ? 0.461 -5.119 -8.796 1.00 80.56 100 HIS A O 1
ATOM 822 N N . TRP A 1 101 ? 0.428 -6.542 -7.062 1.00 85.12 101 TRP A N 1
ATOM 823 C CA . TRP A 1 101 ? 1.195 -5.676 -6.168 1.00 85.12 101 TRP A CA 1
ATOM 824 C C . TRP A 1 101 ? 2.641 -5.450 -6.632 1.00 85.12 101 TRP A C 1
ATOM 826 O O . TRP A 1 101 ? 3.223 -4.428 -6.278 1.00 85.12 101 TRP A O 1
ATOM 836 N N . ARG A 1 102 ? 3.213 -6.345 -7.453 1.00 84.12 102 ARG A N 1
ATOM 837 C CA . ARG A 1 102 ? 4.573 -6.197 -8.003 1.00 84.12 102 ARG A CA 1
ATOM 838 C C . ARG A 1 102 ? 4.653 -5.205 -9.161 1.00 84.12 102 ARG A C 1
ATOM 840 O O . ARG A 1 102 ? 5.751 -4.811 -9.546 1.00 84.12 102 ARG A O 1
ATOM 847 N N . LYS A 1 103 ? 3.517 -4.794 -9.735 1.00 81.56 103 LYS A N 1
ATOM 848 C CA . LYS A 1 103 ? 3.504 -3.809 -10.821 1.00 81.56 103 LYS A CA 1
ATOM 849 C C . LYS A 1 103 ? 4.030 -2.475 -10.297 1.00 81.56 103 LYS A C 1
ATOM 851 O O . LYS A 1 103 ? 3.476 -1.911 -9.355 1.00 81.56 103 LYS A O 1
ATOM 856 N N . LEU A 1 104 ? 5.110 -1.998 -10.903 1.00 77.38 104 LEU A N 1
ATOM 857 C CA . LEU A 1 104 ? 5.708 -0.692 -10.636 1.00 77.38 104 LEU A CA 1
ATOM 858 C C . LEU A 1 104 ? 5.205 0.335 -11.646 1.00 77.38 104 LEU A C 1
ATOM 860 O O . LEU A 1 104 ? 4.717 -0.021 -12.718 1.00 77.38 104 LEU A O 1
ATOM 864 N N . GLY A 1 105 ? 5.361 1.614 -11.311 1.00 66.00 105 GLY A N 1
ATOM 865 C CA . GLY A 1 105 ? 4.954 2.702 -12.196 1.00 66.00 105 GLY A CA 1
ATOM 866 C C . GLY A 1 105 ? 3.437 2.829 -12.340 1.00 66.00 105 GLY A C 1
ATOM 867 O O . GLY A 1 105 ? 2.928 3.262 -13.371 1.00 66.00 105 GLY A O 1
ATOM 868 N N . THR A 1 106 ? 2.719 2.414 -11.303 1.00 73.69 106 THR A N 1
ATOM 869 C CA . THR A 1 106 ? 1.274 2.563 -11.179 1.00 73.69 106 THR A CA 1
ATOM 870 C C . THR A 1 106 ? 0.919 3.910 -10.533 1.00 73.69 106 THR A C 1
ATOM 872 O O . THR A 1 106 ? 1.782 4.769 -10.343 1.00 73.69 106 THR A O 1
ATOM 875 N N . ARG A 1 107 ? -0.351 4.117 -10.164 1.00 84.31 107 ARG A N 1
ATOM 876 C CA . ARG A 1 107 ? -0.765 5.292 -9.387 1.00 84.31 107 ARG A CA 1
ATOM 877 C C . ARG A 1 107 ? -0.359 5.103 -7.927 1.00 84.31 107 ARG A C 1
ATOM 879 O O . ARG A 1 107 ? -0.712 4.093 -7.323 1.00 84.31 107 ARG A O 1
ATOM 886 N N . TYR A 1 108 ? 0.349 6.072 -7.359 1.00 86.31 108 TYR A N 1
ATOM 887 C CA . TYR A 1 108 ? 0.711 6.088 -5.939 1.00 86.31 108 TYR A CA 1
ATOM 888 C C . TYR A 1 108 ? -0.191 7.077 -5.207 1.00 86.31 108 TYR A C 1
ATOM 890 O O . TYR A 1 108 ? -0.635 8.083 -5.769 1.00 86.31 108 TYR A O 1
ATOM 898 N N . THR A 1 109 ? -0.558 6.769 -3.971 1.00 85.44 109 THR A N 1
ATOM 899 C CA . THR A 1 109 ? -1.470 7.608 -3.194 1.00 85.44 109 THR A CA 1
ATOM 900 C C . THR A 1 109 ? -1.049 7.622 -1.741 1.00 85.44 109 THR A C 1
ATOM 902 O O . THR A 1 109 ? -0.781 6.584 -1.142 1.00 85.44 109 THR A O 1
ATOM 905 N N . LEU A 1 110 ? -1.003 8.822 -1.180 1.00 86.25 110 LEU A N 1
ATOM 906 C CA . LEU A 1 110 ? -0.744 9.030 0.232 1.00 86.25 110 LEU A CA 1
ATOM 907 C C . LEU A 1 110 ? -2.063 9.381 0.911 1.00 86.25 110 LEU A C 1
ATOM 909 O O . LEU A 1 110 ? -2.690 10.377 0.545 1.00 86.25 110 LEU A O 1
ATOM 913 N N . VAL A 1 111 ? -2.491 8.566 1.872 1.00 84.56 111 VAL A N 1
ATOM 914 C CA . VAL A 1 111 ? -3.743 8.793 2.601 1.00 84.56 111 VAL A CA 1
ATOM 915 C C . VAL A 1 111 ? -3.431 9.227 4.024 1.00 84.56 111 VAL A C 1
ATOM 917 O O . VAL A 1 111 ? -2.706 8.550 4.751 1.00 84.56 111 VAL A O 1
ATOM 920 N N . TYR A 1 112 ? -4.011 10.354 4.435 1.00 82.62 112 TYR A N 1
ATOM 921 C CA . TYR A 1 112 ? -3.919 10.842 5.807 1.00 82.62 112 TYR A CA 1
ATOM 922 C C . TYR A 1 112 ? -5.287 10.775 6.488 1.00 82.62 112 TYR A C 1
ATOM 924 O O . TYR A 1 112 ? -6.234 11.460 6.092 1.00 82.62 112 TYR A O 1
ATOM 932 N N . LEU A 1 113 ? -5.371 9.936 7.523 1.00 81.00 113 LEU A N 1
ATOM 933 C CA . LEU A 1 113 ? -6.577 9.659 8.306 1.00 81.00 113 LEU A CA 1
ATOM 934 C C . LEU A 1 113 ? -6.335 10.003 9.790 1.00 81.00 113 LEU A C 1
ATOM 936 O O . LEU A 1 113 ? -6.324 9.103 10.627 1.00 81.00 113 LEU A O 1
ATOM 940 N N . PRO A 1 114 ? -6.179 11.290 10.154 1.00 74.88 114 PRO A N 1
ATOM 941 C CA . PRO A 1 114 ? -5.712 11.723 11.482 1.00 74.88 114 PRO A CA 1
ATOM 942 C C . PRO A 1 114 ? -6.600 11.294 12.653 1.00 74.88 114 PRO A C 1
ATOM 944 O O . PRO A 1 114 ? -6.152 11.231 13.795 1.00 74.88 114 PRO A O 1
ATOM 947 N N . LEU A 1 115 ? -7.882 11.032 12.387 1.00 74.44 115 LEU A N 1
ATOM 948 C CA . LEU A 1 115 ? -8.829 10.560 13.399 1.00 74.44 115 LEU A CA 1
ATOM 949 C C . LEU A 1 115 ? -8.564 9.109 13.820 1.00 74.44 115 LEU A C 1
ATOM 951 O O . LEU A 1 115 ? -9.012 8.696 14.889 1.00 74.44 115 LEU A O 1
ATOM 955 N N . PHE A 1 116 ? -7.866 8.347 12.979 1.00 74.56 116 PHE A N 1
ATOM 956 C CA . PHE A 1 116 ? -7.656 6.914 13.145 1.00 74.56 116 PHE A CA 1
ATOM 957 C C . PHE A 1 116 ? -6.171 6.571 13.221 1.00 74.56 116 PHE A C 1
ATOM 959 O O . PHE A 1 116 ? -5.768 5.821 14.098 1.00 74.56 116 PHE A O 1
ATOM 966 N N . PHE A 1 117 ? -5.344 7.160 12.362 1.00 74.38 117 PHE A N 1
ATOM 967 C CA . PHE A 1 117 ? -3.914 6.907 12.273 1.00 74.38 117 PHE A CA 1
ATOM 968 C C . PHE A 1 117 ? -3.139 8.198 12.529 1.00 74.38 117 PHE A C 1
ATOM 970 O O . PHE A 1 117 ? -3.491 9.258 12.017 1.00 74.38 117 PHE A O 1
ATOM 977 N N . LYS A 1 118 ? -2.068 8.106 13.325 1.00 74.19 118 LYS A N 1
ATOM 978 C CA . LYS A 1 118 ? -1.124 9.221 13.518 1.00 74.19 118 LYS A CA 1
ATOM 979 C C . LYS A 1 118 ? -0.135 9.358 12.361 1.00 74.19 118 LYS A C 1
ATOM 981 O O . LYS A 1 118 ? 0.451 10.419 12.197 1.00 74.19 118 LYS A O 1
ATOM 986 N N . ASP A 1 119 ? 0.037 8.287 11.597 1.00 76.75 119 ASP A N 1
ATOM 987 C CA . ASP A 1 119 ? 0.970 8.198 10.483 1.00 76.75 119 ASP A CA 1
ATOM 988 C C . ASP A 1 119 ? 0.219 8.134 9.145 1.00 76.75 119 ASP A C 1
ATOM 990 O O . ASP A 1 119 ? -1.001 7.937 9.090 1.00 76.75 119 ASP A O 1
ATOM 994 N N . LEU A 1 120 ? 0.965 8.324 8.065 1.00 84.19 120 LEU A N 1
ATOM 995 C CA . LEU A 1 120 ? 0.486 8.251 6.699 1.00 84.19 120 LEU A CA 1
ATOM 996 C C . LEU A 1 120 ? 0.270 6.796 6.278 1.00 84.19 120 LEU A C 1
ATOM 998 O O . LEU A 1 120 ? 1.023 5.889 6.637 1.00 84.19 120 LEU A O 1
ATOM 1002 N N . ILE A 1 121 ? -0.763 6.585 5.472 1.00 88.50 121 ILE A N 1
ATOM 1003 C CA . ILE A 1 121 ? -1.074 5.289 4.881 1.00 88.50 121 ILE A CA 1
ATOM 1004 C C . ILE A 1 121 ? -0.561 5.296 3.446 1.00 88.50 121 ILE A C 1
ATOM 1006 O O . ILE A 1 121 ? -0.973 6.115 2.616 1.00 88.50 121 ILE A O 1
ATOM 1010 N N . TRP A 1 122 ? 0.340 4.362 3.163 1.00 91.19 122 TRP A N 1
ATOM 1011 C CA . TRP A 1 122 ? 0.963 4.213 1.855 1.00 91.19 122 TRP A CA 1
ATOM 1012 C C . TRP A 1 122 ? 0.063 3.373 0.963 1.00 91.19 122 TRP A C 1
ATOM 1014 O O . TRP A 1 122 ? -0.292 2.247 1.317 1.00 91.19 122 TRP A O 1
ATOM 1024 N N . CYS A 1 123 ? -0.315 3.917 -0.188 1.00 91.38 123 CYS A N 1
ATOM 1025 C CA . CYS A 1 123 ? -1.202 3.240 -1.119 1.00 91.38 123 CYS A CA 1
ATOM 1026 C C . CYS A 1 123 ? -0.622 3.235 -2.534 1.00 91.38 123 CYS A C 1
ATOM 1028 O O . CYS A 1 123 ? 0.053 4.172 -2.968 1.00 91.38 123 CYS A O 1
ATOM 1030 N N . LYS A 1 124 ? -0.958 2.191 -3.287 1.00 92.00 124 LYS A N 1
ATOM 1031 C CA . LYS A 1 124 ? -0.735 2.113 -4.734 1.00 92.00 124 LYS A CA 1
ATOM 1032 C C . LYS A 1 124 ? -1.947 1.480 -5.403 1.00 92.00 124 LYS A C 1
ATOM 1034 O O . LYS A 1 124 ? -2.615 0.646 -4.806 1.00 92.00 124 LYS A O 1
ATOM 1039 N N . SER A 1 125 ? -2.247 1.865 -6.633 1.00 89.94 125 SER A N 1
ATOM 1040 C CA . SER A 1 125 ? -3.375 1.320 -7.393 1.00 89.94 125 SER A CA 1
ATOM 1041 C C . SER A 1 125 ? -2.988 1.004 -8.819 1.00 89.94 125 SER A C 1
ATOM 1043 O O . SER A 1 125 ? -2.331 1.817 -9.467 1.00 89.94 125 SER A O 1
ATOM 1045 N N . ASP A 1 126 ? -3.423 -0.158 -9.300 1.00 85.38 126 ASP A N 1
ATOM 1046 C CA . ASP A 1 126 ? -3.442 -0.462 -10.729 1.00 85.38 126 ASP A CA 1
ATOM 1047 C C . ASP A 1 126 ? -4.839 -0.175 -11.315 1.00 85.38 126 ASP A C 1
ATOM 1049 O O . ASP A 1 126 ? -5.560 0.677 -10.803 1.00 85.38 126 ASP A O 1
ATOM 1053 N N . SER A 1 127 ? -5.219 -0.820 -12.418 1.00 83.69 127 SER A N 1
ATOM 1054 C CA . SER A 1 127 ? -6.536 -0.626 -13.036 1.00 83.69 127 SER A CA 1
ATOM 1055 C C . SER A 1 127 ? -7.689 -1.332 -12.310 1.00 83.69 127 SER A C 1
ATOM 1057 O O . SER A 1 127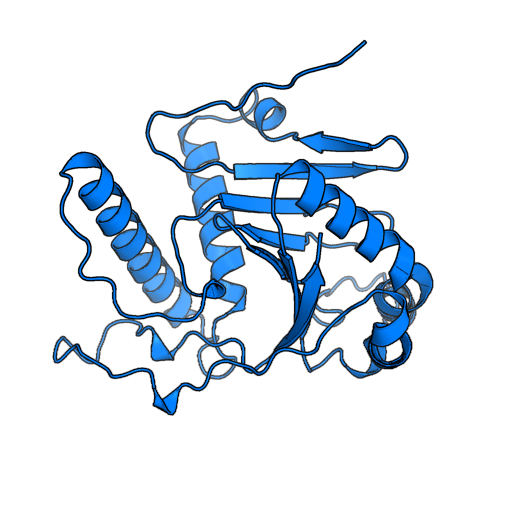 ? -8.834 -1.150 -12.705 1.00 83.69 127 SER A O 1
ATOM 1059 N N . ILE A 1 128 ? -7.404 -2.199 -11.333 1.00 88.88 128 ILE A N 1
ATOM 1060 C CA . ILE A 1 128 ? -8.385 -3.097 -10.696 1.00 88.88 128 ILE A CA 1
ATOM 1061 C C . ILE A 1 128 ? -8.306 -2.984 -9.172 1.00 88.88 128 ILE A C 1
ATOM 1063 O O . ILE A 1 128 ? -9.335 -2.909 -8.501 1.00 88.88 128 ILE A O 1
ATOM 1067 N N . TYR A 1 129 ? -7.088 -2.990 -8.631 1.00 91.81 129 TYR A N 1
ATOM 1068 C CA . TYR A 1 129 ? -6.809 -3.099 -7.208 1.00 91.81 129 TYR A CA 1
ATOM 1069 C C . TYR A 1 129 ? -6.346 -1.777 -6.605 1.00 91.81 129 TYR A C 1
ATOM 1071 O O . TYR A 1 129 ? -5.423 -1.134 -7.107 1.00 91.81 129 TYR A O 1
ATOM 1079 N N . PHE A 1 130 ? -6.912 -1.445 -5.447 1.00 94.12 130 PHE A N 1
ATOM 1080 C CA . PHE A 1 130 ? -6.382 -0.473 -4.505 1.00 94.12 130 PHE A CA 1
ATOM 1081 C C . PHE A 1 130 ? -5.595 -1.191 -3.407 1.00 94.12 130 PHE A C 1
ATOM 1083 O O . PHE A 1 130 ? -6.173 -1.834 -2.534 1.00 94.12 130 PHE A O 1
ATOM 1090 N N . HIS A 1 131 ? -4.270 -1.112 -3.446 1.00 94.62 131 HIS A N 1
ATOM 1091 C CA . HIS A 1 131 ? -3.396 -1.677 -2.423 1.00 94.62 131 HIS A CA 1
ATOM 1092 C C . HIS A 1 131 ? -3.165 -0.644 -1.318 1.00 94.62 131 HIS A C 1
ATOM 1094 O O . HIS A 1 131 ? -2.592 0.415 -1.573 1.00 94.62 131 HIS A O 1
ATOM 1100 N N . VAL A 1 132 ? -3.573 -0.973 -0.094 1.00 94.44 132 VAL A N 1
ATOM 1101 C CA . VAL A 1 132 ? -3.471 -0.112 1.088 1.00 94.44 132 VAL A CA 1
ATOM 1102 C C . VAL A 1 132 ? -2.568 -0.765 2.126 1.00 94.44 132 VAL A C 1
ATOM 1104 O O . VAL A 1 132 ? -2.881 -1.843 2.629 1.00 94.44 132 VAL A O 1
ATOM 1107 N N . ILE A 1 133 ? -1.463 -0.109 2.473 1.00 93.69 133 ILE A N 1
ATOM 1108 C CA . ILE A 1 133 ? -0.485 -0.598 3.447 1.00 93.69 133 ILE A CA 1
ATOM 1109 C C . ILE A 1 133 ? -0.690 0.154 4.757 1.00 93.69 133 ILE A C 1
ATOM 1111 O O . ILE A 1 133 ? -0.392 1.348 4.848 1.00 93.69 133 ILE A O 1
ATOM 1115 N N . LEU A 1 134 ? -1.209 -0.540 5.773 1.00 90.44 134 LEU A N 1
ATOM 1116 C CA . LEU A 1 134 ? -1.448 0.080 7.073 1.00 90.44 134 LEU A CA 1
ATOM 1117 C C . LEU A 1 134 ? -0.127 0.382 7.801 1.00 90.44 134 LEU A C 1
ATOM 1119 O O . LEU A 1 134 ? 0.812 -0.419 7.731 1.00 90.44 134 LEU A O 1
ATOM 1123 N N . PRO A 1 135 ? -0.051 1.511 8.527 1.00 85.38 135 PRO A N 1
ATOM 1124 C CA . PRO A 1 135 ? 1.113 1.841 9.337 1.00 85.38 135 PRO A CA 1
ATOM 1125 C C . PRO A 1 135 ? 1.268 0.840 10.488 1.00 85.38 135 PRO A C 1
ATOM 1127 O O . PRO A 1 135 ? 0.280 0.384 11.071 1.00 85.38 135 PRO A O 1
ATOM 1130 N N . GLN A 1 136 ? 2.516 0.508 10.823 1.00 78.94 136 GLN A N 1
ATOM 1131 C CA . GLN A 1 136 ? 2.818 -0.402 11.927 1.00 78.94 136 GLN A CA 1
ATOM 1132 C C . GLN A 1 136 ? 2.622 0.289 13.275 1.00 78.94 136 GLN A C 1
ATOM 1134 O O . GLN A 1 136 ? 3.024 1.437 13.466 1.00 78.94 136 GLN A O 1
ATOM 1139 N N . VAL A 1 137 ? 2.090 -0.438 14.259 1.00 69.62 137 VAL A N 1
ATOM 1140 C CA . VAL A 1 137 ? 1.888 0.101 15.620 1.00 69.62 137 VAL A CA 1
ATOM 1141 C C . VAL A 1 137 ? 3.219 0.400 16.320 1.00 69.62 137 VAL A C 1
ATOM 1143 O O . VAL A 1 137 ? 3.297 1.306 17.155 1.00 69.62 137 VAL A O 1
ATOM 1146 N N . ASN A 1 138 ? 4.263 -0.358 1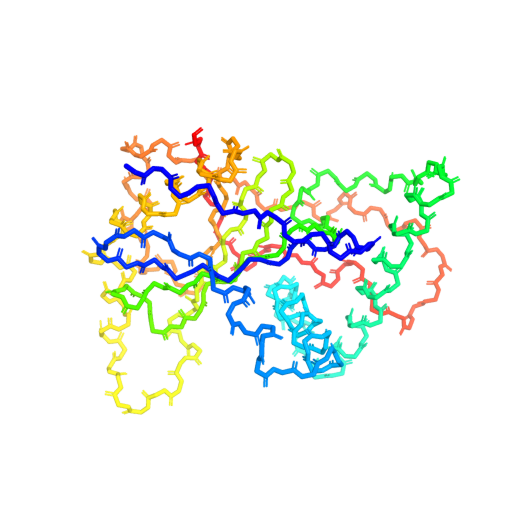5.973 1.00 55.97 138 ASN A N 1
ATOM 1147 C CA . ASN A 1 138 ? 5.539 -0.389 16.688 1.00 55.97 138 ASN A CA 1
ATOM 1148 C C . ASN A 1 138 ? 6.625 0.538 16.110 1.00 55.97 138 ASN A C 1
ATOM 1150 O O . ASN A 1 138 ? 7.611 0.766 16.798 1.00 55.97 138 ASN A O 1
ATOM 1154 N N . GLU A 1 139 ? 6.463 1.092 14.901 1.00 53.56 139 GLU A N 1
ATOM 1155 C CA . GLU A 1 139 ? 7.471 1.970 14.259 1.00 53.56 139 GLU A CA 1
ATOM 1156 C C . GLU A 1 139 ? 7.452 3.420 14.790 1.00 53.56 139 GLU A C 1
ATOM 1158 O O . GLU A 1 139 ? 8.275 4.243 14.400 1.00 53.56 139 GLU A O 1
ATOM 1163 N N . ILE A 1 140 ? 6.525 3.759 15.690 1.00 51.91 140 ILE A N 1
ATOM 1164 C CA . ILE A 1 140 ? 6.317 5.141 16.136 1.00 51.91 140 ILE A CA 1
ATOM 1165 C C . ILE A 1 140 ? 7.061 5.383 17.459 1.00 51.91 140 ILE A C 1
ATOM 1167 O O . ILE A 1 140 ? 6.511 5.113 18.531 1.00 51.91 140 ILE A O 1
ATOM 1171 N N . ASP A 1 141 ? 8.255 5.972 17.381 1.00 44.91 141 ASP A N 1
ATOM 1172 C CA . ASP A 1 141 ? 9.097 6.436 18.503 1.00 44.91 141 ASP A CA 1
ATOM 1173 C C . ASP A 1 141 ? 8.609 7.755 19.150 1.00 44.91 141 ASP A C 1
ATOM 1175 O O . ASP A 1 141 ? 9.384 8.536 19.700 1.00 44.91 141 ASP A O 1
ATOM 1179 N N . ASP A 1 142 ? 7.302 8.027 19.145 1.00 50.53 142 ASP A N 1
ATOM 1180 C CA . ASP A 1 142 ? 6.761 9.118 19.960 1.00 50.53 142 ASP A CA 1
ATOM 1181 C C . ASP A 1 142 ? 6.680 8.679 21.423 1.00 50.53 142 ASP A C 1
ATOM 1183 O O . ASP A 1 142 ? 5.744 7.983 21.838 1.00 50.53 142 ASP A O 1
ATOM 1187 N N . SER A 1 143 ? 7.645 9.156 22.211 1.00 53.69 143 SER A N 1
ATOM 1188 C CA . SER A 1 143 ? 7.738 9.027 23.674 1.00 53.69 143 SER A CA 1
ATOM 1189 C C . SER A 1 143 ? 6.508 9.545 24.436 1.00 53.69 143 SER A C 1
ATOM 1191 O O . SER A 1 143 ? 6.356 9.277 25.627 1.00 53.69 143 SER A O 1
ATOM 1193 N N . SER A 1 144 ? 5.608 10.261 23.757 1.00 54.28 144 SER A N 1
ATOM 1194 C CA . SER A 1 144 ? 4.389 10.854 24.311 1.00 54.28 144 SER A CA 1
ATOM 1195 C C . SER A 1 144 ? 3.141 9.975 24.185 1.00 54.28 144 SER A C 1
ATOM 1197 O O . SER A 1 144 ? 2.158 10.218 24.881 1.00 54.28 144 SER A O 1
ATOM 1199 N N . THR A 1 145 ? 3.142 8.961 23.311 1.00 55.19 145 THR A N 1
ATOM 1200 C CA . THR A 1 145 ? 1.934 8.177 23.009 1.00 55.19 145 THR A CA 1
ATOM 1201 C C . THR A 1 145 ? 2.057 6.762 23.553 1.00 55.19 145 THR A C 1
ATOM 1203 O O . THR A 1 145 ? 2.872 5.970 23.074 1.00 55.19 145 THR A O 1
ATOM 1206 N N . THR A 1 146 ? 1.207 6.410 24.518 1.00 57.41 146 THR A N 1
ATOM 1207 C CA . THR A 1 146 ? 1.208 5.060 25.094 1.00 57.41 146 THR A CA 1
ATOM 1208 C C . THR A 1 146 ? 0.871 4.014 24.025 1.00 57.41 146 THR A C 1
ATOM 1210 O O . THR A 1 146 ? -0.037 4.198 23.212 1.00 57.41 146 THR A O 1
ATOM 1213 N N . GLN A 1 147 ? 1.578 2.876 24.028 1.00 56.00 147 GLN A N 1
ATOM 1214 C CA . GLN A 1 147 ? 1.316 1.752 23.110 1.00 56.00 147 GLN A CA 1
ATOM 1215 C C . GLN A 1 147 ? -0.160 1.311 23.123 1.00 56.00 147 GLN A C 1
ATOM 1217 O O . GLN A 1 147 ? -0.681 0.826 22.123 1.00 56.00 147 GLN A O 1
ATOM 1222 N N . LEU A 1 148 ? -0.857 1.531 24.242 1.00 55.50 148 LEU A N 1
ATOM 1223 C CA . LEU A 1 148 ? -2.278 1.247 24.404 1.00 55.50 148 LEU A CA 1
ATOM 1224 C C . LEU A 1 148 ? -3.173 2.107 23.492 1.00 55.50 148 LEU A C 1
ATOM 1226 O O . LEU A 1 148 ? -4.136 1.591 22.936 1.00 55.50 148 LEU A O 1
ATOM 1230 N N . GLU A 1 149 ? -2.866 3.391 23.301 1.00 59.34 149 GLU A N 1
ATOM 1231 C CA . GLU A 1 149 ? -3.628 4.278 22.407 1.00 59.34 149 GLU A CA 1
ATOM 1232 C C . GLU A 1 149 ? -3.416 3.927 20.932 1.00 59.34 149 GLU A C 1
ATOM 1234 O O . GLU A 1 149 ? -4.362 3.954 20.147 1.00 59.34 149 GLU A O 1
ATOM 1239 N N . LYS A 1 150 ? -2.200 3.509 20.562 1.00 58.78 150 LYS A N 1
ATOM 1240 C CA . LYS A 1 150 ? -1.888 3.055 19.197 1.00 58.78 150 LYS A CA 1
ATOM 1241 C C . LYS A 1 150 ? -2.589 1.732 18.867 1.00 58.78 150 LYS A C 1
ATOM 1243 O O . LYS A 1 150 ? -3.141 1.580 17.783 1.00 58.78 150 LYS A O 1
ATOM 1248 N N . LYS A 1 151 ? -2.665 0.804 19.828 1.00 59.84 151 LYS A N 1
ATOM 1249 C CA . LYS A 1 151 ? -3.446 -0.440 19.685 1.00 59.84 151 LYS A CA 1
ATOM 1250 C C . LYS A 1 151 ? -4.949 -0.183 19.557 1.00 59.84 151 LYS A C 1
ATOM 1252 O O . LYS A 1 151 ? -5.631 -0.901 18.825 1.00 59.84 151 LYS A O 1
ATOM 1257 N N . LYS A 1 152 ? -5.466 0.852 20.229 1.00 59.09 152 LYS A N 1
ATOM 1258 C CA . LYS A 1 152 ? -6.875 1.266 20.130 1.00 59.09 152 LYS A CA 1
ATOM 1259 C C . LYS A 1 152 ? -7.249 1.782 18.740 1.00 59.09 152 LYS A C 1
ATOM 1261 O O . LYS A 1 152 ? -8.362 1.531 18.307 1.00 59.09 152 LYS A O 1
ATOM 1266 N N . ALA A 1 153 ? -6.347 2.431 18.009 1.00 58.84 153 ALA A N 1
ATOM 1267 C CA . ALA A 1 153 ? -6.632 2.910 16.652 1.00 58.84 153 ALA A CA 1
ATOM 1268 C C . ALA A 1 153 ? -7.037 1.784 15.676 1.00 58.84 153 ALA A C 1
ATOM 1270 O O . ALA A 1 153 ? -8.080 1.866 15.026 1.00 58.84 153 ALA A O 1
ATOM 1271 N N . LEU A 1 154 ? -6.251 0.703 15.621 1.00 64.56 154 LEU A N 1
ATOM 1272 C CA . LEU A 1 154 ? -6.545 -0.455 14.766 1.00 64.56 154 LEU A CA 1
ATOM 1273 C C . LEU A 1 154 ? -7.754 -1.264 15.253 1.00 64.56 154 LEU A C 1
ATOM 1275 O O . LEU A 1 154 ? -8.513 -1.771 14.433 1.00 64.56 154 LEU A O 1
ATOM 1279 N N . THR A 1 155 ? -7.961 -1.368 16.569 1.00 65.38 155 THR A N 1
ATOM 1280 C CA . THR A 1 155 ? -9.031 -2.205 17.142 1.00 65.38 155 THR A CA 1
ATOM 1281 C C . THR A 1 155 ? -10.380 -1.497 17.257 1.00 65.38 155 THR A C 1
ATOM 1283 O O . THR A 1 155 ? -11.414 -2.115 17.005 1.00 65.38 155 THR A O 1
ATOM 1286 N N . GLN A 1 156 ? -10.395 -0.230 17.670 1.00 64.12 156 GLN A N 1
ATOM 1287 C CA . GLN A 1 156 ? -11.570 0.399 18.277 1.00 64.12 156 GLN A CA 1
ATOM 1288 C C . GLN A 1 156 ? -12.459 1.149 17.277 1.00 64.12 156 GLN A C 1
ATOM 1290 O O . GLN A 1 156 ? -13.615 1.382 17.597 1.00 64.12 156 GLN A O 1
ATOM 1295 N N . ASN A 1 157 ? -11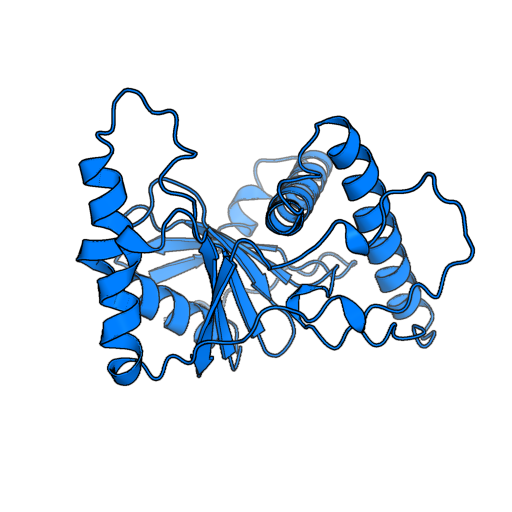.969 1.423 16.062 1.00 71.50 157 ASN A N 1
ATOM 1296 C CA . ASN A 1 157 ? -12.734 2.046 14.970 1.00 71.50 157 ASN A CA 1
ATOM 1297 C C . ASN A 1 157 ? -12.440 1.382 13.609 1.00 71.50 157 ASN A C 1
ATOM 1299 O O . ASN A 1 157 ? -12.352 2.047 12.575 1.00 71.50 157 ASN A O 1
ATOM 1303 N N . SER A 1 158 ? -12.205 0.062 13.618 1.00 78.69 158 SER A N 1
ATOM 1304 C CA . SER A 1 158 ? -11.825 -0.705 12.419 1.00 78.69 158 SER A CA 1
ATOM 1305 C C . SER A 1 158 ? -12.826 -0.603 11.278 1.00 78.69 158 SER A C 1
ATOM 1307 O O . SER A 1 158 ? -12.446 -0.631 10.112 1.00 78.69 158 SER A O 1
ATOM 1309 N N . LYS A 1 159 ? -14.103 -0.440 11.615 1.00 82.44 159 LYS A N 1
ATOM 1310 C CA . LYS A 1 159 ? -15.182 -0.303 10.647 1.00 82.44 159 LYS A CA 1
ATOM 1311 C C . LYS A 1 159 ? -15.142 1.054 9.952 1.00 82.44 159 LYS A C 1
ATOM 1313 O O . LYS A 1 159 ? -15.267 1.118 8.737 1.00 82.44 159 LYS A O 1
ATOM 1318 N N . GLU A 1 160 ? -14.984 2.130 10.712 1.00 84.06 160 GLU A N 1
ATOM 1319 C CA . GLU A 1 160 ? -15.092 3.501 10.223 1.00 84.06 160 GLU A CA 1
ATOM 1320 C C . GLU A 1 160 ? -13.966 3.839 9.248 1.00 84.06 160 GLU A C 1
ATOM 1322 O O . GLU A 1 160 ? -14.233 4.362 8.167 1.00 84.06 160 GLU A O 1
ATOM 1327 N N . TRP A 1 161 ? -12.715 3.515 9.592 1.00 86.00 161 TRP A N 1
ATOM 1328 C CA . TRP A 1 161 ? -11.608 3.778 8.673 1.00 86.00 161 TRP A CA 1
ATOM 1329 C C . TRP A 1 161 ? -11.621 2.836 7.469 1.00 86.00 161 TRP A C 1
ATOM 1331 O O . TRP A 1 161 ? -11.240 3.259 6.382 1.00 86.00 161 TRP A O 1
ATOM 1341 N N . LEU A 1 162 ? -12.086 1.590 7.620 1.00 88.50 162 LEU A N 1
ATOM 1342 C CA . LEU A 1 162 ? -12.186 0.663 6.494 1.00 88.50 162 LEU A CA 1
ATOM 1343 C C . LEU A 1 162 ? -13.250 1.119 5.495 1.00 88.50 162 LEU A C 1
ATOM 1345 O O . LEU A 1 162 ? -12.978 1.133 4.300 1.00 88.50 162 LEU A O 1
ATOM 1349 N N . LEU A 1 163 ? -14.418 1.560 5.972 1.00 87.62 163 LEU A N 1
ATOM 1350 C CA . LEU A 1 163 ? -15.450 2.148 5.114 1.00 87.62 163 LEU A CA 1
ATOM 1351 C C . LEU A 1 163 ? -14.927 3.384 4.377 1.00 87.62 163 LEU A C 1
ATOM 1353 O O . LEU A 1 163 ? -15.118 3.485 3.173 1.00 87.62 163 LEU A O 1
ATOM 1357 N N . ALA A 1 164 ? -14.182 4.261 5.056 1.00 87.75 164 ALA A N 1
ATOM 1358 C CA . ALA A 1 164 ? -13.574 5.422 4.405 1.00 87.75 164 ALA A CA 1
ATOM 1359 C C . ALA A 1 164 ? -12.579 5.035 3.292 1.00 87.75 164 ALA A C 1
ATOM 1361 O O . ALA A 1 164 ? -12.480 5.728 2.282 1.00 87.75 164 ALA A O 1
ATOM 1362 N N . LEU A 1 165 ? -11.834 3.936 3.457 1.00 90.31 165 LEU A N 1
ATOM 1363 C CA . LEU A 1 165 ? -10.933 3.427 2.419 1.00 90.31 165 LEU A CA 1
ATOM 1364 C C . LEU A 1 165 ? -11.682 2.748 1.264 1.00 90.31 165 LEU A C 1
ATOM 1366 O O . LEU A 1 165 ? -11.241 2.860 0.124 1.00 90.31 165 LEU A O 1
ATOM 1370 N N . LEU A 1 166 ? -12.792 2.060 1.544 1.00 90.75 166 LEU A N 1
ATOM 1371 C CA . LEU A 1 166 ? -13.652 1.457 0.520 1.00 90.75 166 LEU A CA 1
ATOM 1372 C C . LEU A 1 166 ? -14.330 2.538 -0.331 1.00 90.75 166 LEU A C 1
ATOM 1374 O O . LEU A 1 166 ? -14.235 2.492 -1.551 1.00 90.75 166 LEU A O 1
ATOM 1378 N N . GLU A 1 167 ? -14.898 3.565 0.305 1.00 88.75 167 GLU A N 1
ATOM 1379 C CA . GLU A 1 167 ? -15.444 4.744 -0.385 1.00 88.75 167 GLU A CA 1
ATOM 1380 C C . GLU A 1 167 ? -14.367 5.449 -1.225 1.00 88.75 167 GLU A C 1
ATOM 1382 O O . GLU A 1 167 ? -14.627 5.921 -2.333 1.00 88.75 167 GLU A O 1
ATOM 1387 N N . LEU A 1 168 ? -13.125 5.501 -0.726 1.00 86.69 168 LEU A N 1
ATOM 1388 C CA . LEU A 1 168 ? -12.006 6.033 -1.495 1.00 86.69 168 LEU A CA 1
ATOM 1389 C C . LEU A 1 168 ? -11.704 5.171 -2.729 1.00 86.69 168 LEU A C 1
ATOM 1391 O O . LEU A 1 168 ? -11.528 5.727 -3.811 1.00 86.69 168 LEU A O 1
ATOM 1395 N N . ALA A 1 169 ? -11.652 3.847 -2.597 1.00 89.31 169 ALA A N 1
ATOM 1396 C CA . ALA A 1 169 ? -11.433 2.950 -3.731 1.00 89.31 169 ALA A CA 1
ATOM 1397 C C . ALA A 1 169 ? -12.535 3.093 -4.793 1.00 89.31 169 ALA A C 1
ATOM 1399 O O . ALA A 1 169 ? -12.219 3.229 -5.978 1.00 89.31 169 ALA A O 1
ATOM 1400 N N . GLU A 1 170 ? -13.799 3.177 -4.367 1.00 87.88 170 GLU A N 1
ATOM 1401 C CA . GLU A 1 170 ? -14.944 3.437 -5.245 1.00 87.88 170 GLU A CA 1
ATOM 1402 C C . GLU A 1 170 ? -14.790 4.790 -5.963 1.00 87.88 170 GLU A C 1
ATOM 1404 O O . GLU A 1 170 ? -14.925 4.873 -7.183 1.00 87.88 170 GLU A O 1
ATOM 1409 N N . SER A 1 171 ? -14.389 5.849 -5.246 1.00 85.75 171 SER A N 1
ATOM 1410 C CA . SER A 1 171 ? -14.147 7.176 -5.839 1.00 85.75 171 SER A CA 1
ATOM 1411 C C . SER A 1 171 ? -13.013 7.195 -6.876 1.00 85.75 171 SER A C 1
ATOM 1413 O O . SER A 1 171 ? -12.980 8.055 -7.760 1.00 85.75 171 SER A O 1
ATOM 1415 N N . LEU A 1 172 ? -12.083 6.239 -6.782 1.00 83.19 172 LEU A N 1
ATOM 1416 C CA . LEU A 1 172 ? -10.999 6.027 -7.739 1.00 83.19 172 LEU A CA 1
ATOM 1417 C C . LEU A 1 172 ? -11.405 5.103 -8.902 1.00 83.19 172 LEU A C 1
ATOM 1419 O O . LEU A 1 172 ? -10.579 4.864 -9.784 1.00 83.19 172 LEU A O 1
ATOM 1423 N N . ASN A 1 173 ? -12.662 4.639 -8.942 1.00 87.38 173 ASN A N 1
ATOM 1424 C CA . ASN A 1 173 ? -13.201 3.646 -9.876 1.00 87.38 173 ASN A CA 1
ATOM 1425 C C . ASN A 1 173 ? -12.432 2.313 -9.854 1.00 87.38 173 ASN A C 1
ATOM 1427 O O . ASN A 1 173 ? -12.177 1.718 -10.904 1.00 87.38 173 ASN A O 1
ATOM 1431 N N . LEU A 1 174 ? -12.024 1.863 -8.666 1.00 88.81 174 LEU A N 1
ATOM 1432 C CA . LEU A 1 174 ? -11.341 0.585 -8.471 1.00 88.81 174 LEU A CA 1
ATOM 1433 C C . LEU A 1 174 ? -12.342 -0.460 -7.981 1.00 88.81 174 LEU A C 1
ATOM 1435 O O . LEU A 1 174 ? -13.181 -0.171 -7.139 1.00 88.81 174 LEU A O 1
ATOM 1439 N N . THR A 1 175 ? -12.238 -1.680 -8.503 1.00 91.12 175 THR A N 1
ATOM 1440 C CA . THR A 1 175 ? -13.184 -2.773 -8.208 1.00 91.12 175 THR A CA 1
ATOM 1441 C C . THR A 1 175 ? -12.852 -3.538 -6.932 1.00 91.12 175 THR A C 1
ATOM 1443 O O . THR A 1 175 ? -13.698 -4.230 -6.379 1.00 91.12 175 THR A O 1
ATOM 1446 N N . MET A 1 176 ? -11.586 -3.505 -6.517 1.00 93.50 176 MET A N 1
ATOM 1447 C CA . MET A 1 176 ? -11.085 -4.332 -5.426 1.00 93.50 176 MET A CA 1
ATOM 1448 C C . MET A 1 176 ? -10.165 -3.518 -4.526 1.00 93.50 176 MET A C 1
ATOM 1450 O O . MET A 1 176 ? -9.314 -2.772 -5.012 1.00 93.50 176 MET A O 1
ATOM 1454 N N . LEU A 1 177 ? -10.249 -3.737 -3.218 1.00 94.75 177 LEU A N 1
ATOM 1455 C CA . LEU A 1 177 ? -9.325 -3.193 -2.228 1.00 94.75 177 LEU A CA 1
ATOM 1456 C C . LEU A 1 177 ? -8.547 -4.329 -1.568 1.00 94.75 177 LEU A C 1
ATOM 1458 O O . LEU A 1 177 ? -9.131 -5.282 -1.062 1.00 94.75 177 LEU A O 1
ATOM 1462 N N . ARG A 1 178 ? -7.217 -4.215 -1.533 1.00 94.56 178 ARG A N 1
ATOM 1463 C CA . ARG A 1 178 ? -6.326 -5.108 -0.786 1.00 94.56 178 ARG A CA 1
ATOM 1464 C C . ARG A 1 178 ? -5.676 -4.368 0.361 1.00 94.56 178 ARG A C 1
ATOM 1466 O O . ARG A 1 178 ? -4.885 -3.451 0.159 1.00 94.56 178 ARG A O 1
ATOM 1473 N N . LEU A 1 179 ? -5.976 -4.825 1.562 1.00 93.94 179 LEU A N 1
ATOM 1474 C CA . LEU A 1 179 ? -5.427 -4.319 2.800 1.00 93.94 179 LEU A CA 1
ATOM 1475 C C . LEU A 1 179 ? -4.232 -5.176 3.228 1.00 93.94 179 LEU A C 1
ATOM 1477 O O . LEU A 1 179 ? -4.370 -6.385 3.420 1.00 93.94 179 LEU A O 1
ATOM 1481 N N . TYR A 1 180 ? -3.078 -4.538 3.400 1.00 93.56 180 TYR A N 1
ATOM 1482 C CA . TYR A 1 180 ? -1.838 -5.150 3.865 1.00 93.56 180 TYR A CA 1
ATOM 1483 C C . TYR A 1 180 ? -1.605 -4.761 5.319 1.00 93.56 180 TYR A C 1
ATOM 1485 O O . TYR A 1 180 ? -1.437 -3.583 5.643 1.00 93.56 180 TYR A O 1
ATOM 1493 N N . ILE A 1 181 ? -1.591 -5.763 6.195 1.00 90.56 181 ILE A N 1
ATOM 1494 C CA . ILE A 1 181 ? -1.411 -5.575 7.635 1.00 90.56 181 ILE A CA 1
ATOM 1495 C C . ILE A 1 181 ? -0.190 -6.360 8.081 1.00 90.56 181 ILE A C 1
ATOM 1497 O O . ILE A 1 181 ? -0.088 -7.546 7.776 1.00 90.56 181 ILE A O 1
ATOM 1501 N N . ASN A 1 182 ? 0.747 -5.730 8.791 1.00 88.62 182 ASN A N 1
ATOM 1502 C CA . ASN A 1 182 ? 1.943 -6.437 9.242 1.00 88.62 182 ASN A CA 1
ATOM 1503 C C . ASN A 1 182 ? 1.565 -7.577 10.206 1.00 88.62 182 ASN A C 1
ATOM 1505 O O . ASN A 1 182 ? 0.743 -7.405 11.107 1.00 88.62 182 ASN A O 1
ATOM 1509 N N . ARG A 1 183 ? 2.183 -8.750 10.033 1.00 86.75 183 ARG A N 1
ATOM 1510 C CA . ARG A 1 183 ? 1.977 -9.924 10.889 1.00 86.75 183 ARG A CA 1
ATOM 1511 C C . ARG A 1 183 ? 2.313 -9.664 12.360 1.00 86.75 183 ARG A C 1
ATOM 1513 O O . ARG A 1 183 ? 1.733 -10.301 13.233 1.00 86.75 183 ARG A O 1
ATOM 1520 N N . THR A 1 184 ? 3.208 -8.724 12.653 1.00 83.50 184 THR A N 1
ATOM 1521 C CA . THR A 1 184 ? 3.512 -8.308 14.032 1.00 83.50 184 THR A CA 1
ATOM 1522 C C . THR A 1 184 ? 2.320 -7.651 14.734 1.00 83.50 184 THR A C 1
ATOM 1524 O O . THR A 1 184 ? 2.258 -7.666 15.961 1.00 83.50 184 THR A O 1
ATOM 1527 N N . ASP A 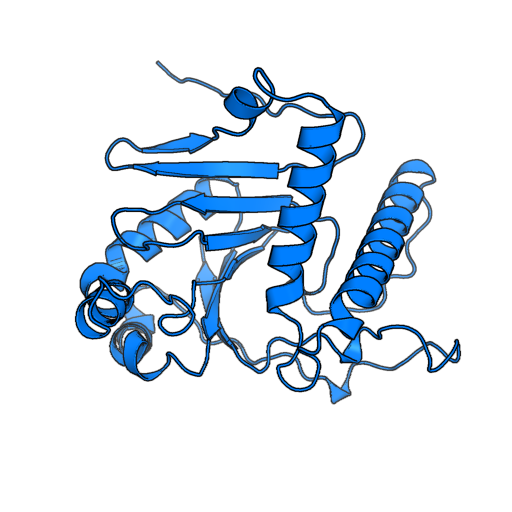1 185 ? 1.348 -7.143 13.972 1.00 79.25 185 ASP A N 1
ATOM 1528 C CA . ASP A 1 185 ? 0.153 -6.462 14.470 1.00 79.25 185 ASP A CA 1
ATOM 1529 C C . ASP A 1 185 ? -1.104 -7.354 14.461 1.00 79.25 185 ASP A C 1
ATOM 1531 O O . ASP A 1 185 ? -2.209 -6.861 14.697 1.00 79.25 185 ASP A O 1
ATOM 1535 N N . ILE A 1 186 ? -0.963 -8.673 14.251 1.00 75.75 186 ILE A N 1
ATOM 1536 C CA . ILE A 1 186 ? -2.089 -9.631 14.190 1.00 75.75 186 ILE A CA 1
ATOM 1537 C C . ILE A 1 186 ? -2.993 -9.555 15.423 1.00 75.75 186 ILE A C 1
ATOM 1539 O O . ILE A 1 186 ? -4.220 -9.556 15.295 1.00 75.75 186 ILE A O 1
ATOM 1543 N N . ASP A 1 187 ? -2.413 -9.451 16.619 1.00 71.94 187 ASP A N 1
ATOM 1544 C CA . ASP A 1 187 ? -3.189 -9.398 17.862 1.00 71.94 187 ASP A CA 1
ATOM 1545 C C . ASP A 1 187 ? -4.154 -8.201 17.876 1.00 71.94 187 ASP A C 1
ATOM 1547 O O . ASP A 1 187 ? -5.283 -8.303 18.369 1.00 71.94 187 ASP A O 1
ATOM 1551 N N . ASN A 1 188 ? -3.747 -7.096 17.242 1.00 69.94 188 ASN A N 1
ATOM 1552 C CA . ASN A 1 188 ? -4.510 -5.852 17.147 1.00 69.94 188 ASN A CA 1
ATOM 1553 C C . ASN A 1 188 ? -5.613 -5.905 16.076 1.00 69.94 188 ASN A C 1
ATOM 1555 O O . ASN A 1 188 ? -6.468 -5.026 16.039 1.00 69.94 188 ASN A O 1
ATOM 1559 N N . ILE A 1 189 ? -5.625 -6.919 15.210 1.00 72.69 189 ILE A N 1
ATOM 1560 C CA . ILE A 1 189 ? -6.631 -7.077 14.146 1.00 72.69 189 ILE A CA 1
ATOM 1561 C C . ILE A 1 189 ? -7.465 -8.344 14.301 1.00 72.69 189 ILE A C 1
ATOM 1563 O O . ILE A 1 189 ? -8.308 -8.638 13.460 1.00 72.69 189 ILE A O 1
ATOM 1567 N N . SER A 1 190 ? -7.279 -9.092 15.388 1.00 74.06 190 SER A N 1
ATOM 1568 C CA . SER A 1 190 ? -8.030 -10.319 15.666 1.00 74.06 190 SER A CA 1
ATOM 1569 C C . SER A 1 190 ? -9.552 -10.110 15.635 1.00 74.06 190 SER A C 1
ATOM 1571 O O . SER A 1 190 ? -10.288 -10.975 15.162 1.00 74.06 190 SER A O 1
ATOM 1573 N N . THR A 1 191 ? -10.039 -8.946 16.070 1.00 73.88 191 THR A N 1
ATOM 1574 C CA . THR A 1 191 ? -11.449 -8.541 15.964 1.00 73.88 191 THR A CA 1
ATOM 1575 C C . THR A 1 191 ? -11.881 -8.284 14.523 1.00 73.88 191 THR A C 1
ATOM 1577 O O . THR A 1 191 ? -12.946 -8.754 14.131 1.00 73.88 191 THR A O 1
ATOM 1580 N N . LEU A 1 192 ? -11.062 -7.597 13.721 1.00 75.50 192 LEU A N 1
ATOM 1581 C CA . LEU A 1 192 ? -11.320 -7.389 12.291 1.00 75.50 192 LEU A CA 1
ATOM 1582 C C . LEU A 1 192 ? -11.368 -8.733 11.548 1.00 75.50 192 LEU A C 1
ATOM 1584 O O . LEU A 1 192 ? -12.313 -8.986 10.809 1.00 75.50 192 LEU A O 1
ATOM 1588 N N . LEU A 1 193 ? -10.409 -9.625 11.819 1.00 79.56 193 LEU A N 1
ATOM 1589 C CA . LEU A 1 193 ? -10.334 -10.964 11.229 1.00 79.56 193 LEU A CA 1
ATOM 1590 C C . LEU A 1 193 ? -11.552 -11.830 11.584 1.00 79.56 193 LEU A C 1
ATOM 1592 O O . LEU A 1 193 ? -12.085 -12.532 10.729 1.00 79.56 193 LEU A O 1
ATOM 1596 N N . ARG A 1 194 ? -12.040 -11.756 12.828 1.00 77.50 194 ARG A N 1
ATOM 1597 C CA . ARG A 1 194 ? -13.275 -12.448 13.246 1.00 77.50 194 ARG A CA 1
ATOM 1598 C C . ARG A 1 194 ? -14.525 -11.897 12.558 1.00 77.50 194 ARG A C 1
ATOM 1600 O O . ARG A 1 194 ? -15.475 -12.645 12.350 1.00 77.50 194 ARG A O 1
ATOM 1607 N N . ASN A 1 195 ? -14.514 -10.616 12.202 1.00 74.69 195 ASN A N 1
ATOM 1608 C CA . ASN A 1 195 ? -15.646 -9.919 11.597 1.00 74.69 195 ASN A CA 1
ATOM 1609 C C . ASN A 1 195 ? -15.561 -9.820 10.063 1.00 74.69 195 ASN A C 1
ATOM 1611 O O . ASN A 1 195 ? -16.391 -9.141 9.463 1.00 74.69 195 ASN A O 1
ATOM 1615 N N . LEU A 1 196 ? -14.618 -10.509 9.408 1.00 74.12 196 LEU A N 1
ATOM 1616 C CA . LEU A 1 196 ? -14.444 -10.470 7.946 1.00 74.12 196 LEU A CA 1
ATOM 1617 C C . LEU A 1 196 ? -15.729 -10.782 7.175 1.00 74.12 196 LEU A C 1
ATOM 1619 O O . LEU A 1 196 ? -16.058 -10.085 6.217 1.00 74.12 196 LEU A O 1
ATOM 1623 N N . ASN A 1 197 ? -16.490 -11.772 7.651 1.00 68.69 197 ASN A N 1
ATOM 1624 C CA . ASN A 1 197 ? -17.741 -12.200 7.025 1.00 68.69 197 ASN A CA 1
ATOM 1625 C C . ASN A 1 197 ? -18.800 -11.090 6.973 1.00 68.69 197 ASN A C 1
ATOM 1627 O O . ASN A 1 197 ? -19.625 -11.095 6.068 1.00 68.69 197 ASN A O 1
ATOM 1631 N N . TRP A 1 198 ? -18.792 -10.143 7.920 1.00 68.50 198 TRP A N 1
ATOM 1632 C CA . TRP A 1 198 ? -19.723 -9.009 7.897 1.00 68.50 198 TRP A CA 1
ATOM 1633 C C . TRP A 1 198 ? -19.435 -8.087 6.710 1.00 68.50 198 TRP A C 1
ATOM 1635 O O . TRP A 1 198 ? -20.363 -7.575 6.096 1.00 68.50 198 TRP A O 1
ATOM 1645 N N . ILE A 1 199 ? -18.156 -7.810 6.436 1.00 71.88 199 ILE A N 1
ATOM 1646 C CA . ILE A 1 199 ? -17.727 -6.783 5.468 1.00 71.88 199 ILE A CA 1
ATOM 1647 C C . ILE A 1 199 ? -17.496 -7.401 4.074 1.00 71.88 199 ILE A C 1
ATOM 1649 O O . ILE A 1 199 ? -17.217 -6.690 3.120 1.00 71.88 199 ILE A O 1
ATOM 1653 N N . GLY A 1 200 ? -17.630 -8.725 3.938 1.00 79.88 200 GLY A N 1
ATOM 1654 C CA . GLY A 1 200 ? -17.330 -9.436 2.691 1.00 79.88 200 GLY A CA 1
ATOM 1655 C C . GLY A 1 200 ? -15.829 -9.594 2.432 1.00 79.88 200 GLY A C 1
ATOM 1656 O O . GLY A 1 200 ? -15.422 -9.854 1.306 1.00 79.88 200 GLY A O 1
ATOM 1657 N N . GLY A 1 201 ? -14.997 -9.439 3.467 1.00 85.69 201 GLY A N 1
ATOM 1658 C CA . GLY A 1 201 ? -13.547 -9.543 3.343 1.00 85.69 201 GLY A CA 1
ATOM 1659 C C . GLY A 1 201 ? -13.078 -10.988 3.178 1.00 85.69 201 GLY A C 1
ATOM 1660 O O . GLY A 1 201 ? -13.518 -11.886 3.899 1.00 85.69 201 GLY A O 1
ATOM 1661 N N . LYS A 1 202 ? -12.127 -11.210 2.271 1.00 90.50 202 LYS A N 1
ATOM 1662 C CA . LYS A 1 202 ? -11.512 -12.511 1.994 1.00 90.50 202 LYS A CA 1
ATOM 1663 C C . LYS A 1 202 ? -10.021 -12.481 2.311 1.00 90.50 202 LYS A C 1
ATOM 1665 O O . LYS A 1 202 ? -9.302 -11.592 1.870 1.00 90.50 202 LYS A O 1
ATOM 1670 N N . LEU A 1 203 ? -9.530 -13.491 3.028 1.00 90.56 203 LEU A N 1
ATOM 1671 C CA . LEU A 1 203 ? -8.089 -13.690 3.197 1.00 90.56 203 LEU A CA 1
ATOM 1672 C C . LEU A 1 203 ? -7.468 -14.193 1.890 1.00 90.56 203 LEU A C 1
ATOM 1674 O O . LEU A 1 203 ? -7.929 -15.184 1.316 1.00 90.56 203 LEU A O 1
ATOM 1678 N N . VAL A 1 204 ? -6.415 -13.516 1.440 1.00 90.31 204 VAL A N 1
ATOM 1679 C CA . VAL A 1 204 ? -5.680 -13.860 0.218 1.00 90.31 204 VAL A CA 1
ATOM 1680 C C . VAL A 1 204 ? -4.342 -14.493 0.601 1.00 90.31 204 VAL A C 1
ATOM 1682 O O . VAL A 1 204 ? -3.660 -13.969 1.486 1.00 90.31 204 VAL A O 1
ATOM 1685 N N . PRO A 1 205 ? -3.954 -15.623 -0.019 1.00 89.50 205 PRO A N 1
ATOM 1686 C CA . PRO A 1 205 ? -2.639 -16.199 0.211 1.00 89.50 205 PRO A CA 1
ATOM 1687 C C . PRO A 1 205 ? -1.542 -15.255 -0.292 1.00 89.50 205 PRO A C 1
ATOM 1689 O O . PRO A 1 205 ? -1.694 -14.598 -1.322 1.00 89.50 205 PRO A O 1
ATOM 1692 N N . ASN A 1 206 ? -0.431 -15.228 0.437 1.00 89.50 206 ASN A N 1
ATOM 1693 C CA . ASN A 1 206 ? 0.798 -14.574 0.005 1.00 89.50 206 ASN A CA 1
ATOM 1694 C C . ASN A 1 206 ? 1.320 -15.173 -1.305 1.00 89.50 206 ASN A C 1
ATOM 1696 O O . ASN A 1 206 ? 0.979 -16.302 -1.670 1.00 89.50 206 ASN A O 1
ATOM 1700 N N . GLU A 1 207 ? 2.172 -14.420 -1.991 1.00 86.31 207 GLU A N 1
ATOM 1701 C CA . GLU A 1 207 ? 2.824 -14.896 -3.204 1.00 86.31 207 GLU A CA 1
ATOM 1702 C C . GLU A 1 207 ? 3.657 -16.161 -2.954 1.00 86.31 207 GLU A C 1
ATOM 1704 O O . GLU A 1 207 ? 4.532 -16.206 -2.086 1.00 86.31 207 GLU A O 1
ATOM 1709 N N . ASP A 1 208 ? 3.438 -17.174 -3.793 1.00 80.88 208 ASP A N 1
ATOM 1710 C CA . ASP A 1 208 ? 4.317 -18.335 -3.861 1.00 80.88 208 ASP A CA 1
ATOM 1711 C C . ASP A 1 208 ? 5.565 -18.006 -4.687 1.00 80.88 208 ASP A C 1
ATOM 1713 O O . ASP A 1 208 ? 5.568 -18.062 -5.923 1.00 80.88 208 ASP A O 1
ATOM 1717 N N . ARG A 1 209 ? 6.645 -17.674 -3.975 1.00 75.12 209 ARG A N 1
ATOM 1718 C CA . ARG A 1 209 ? 7.940 -17.310 -4.560 1.00 75.12 209 ARG A CA 1
ATOM 1719 C C . ARG A 1 209 ? 8.637 -18.459 -5.281 1.00 75.12 209 ARG A C 1
ATOM 1721 O O . ARG A 1 209 ? 9.553 -18.191 -6.054 1.00 75.12 209 ARG A O 1
ATOM 1728 N N . SER A 1 210 ? 8.221 -19.713 -5.077 1.00 71.44 210 SER A N 1
ATOM 1729 C CA . SER A 1 210 ? 8.792 -20.850 -5.814 1.00 71.44 210 SER A CA 1
ATOM 1730 C C . SER A 1 210 ? 8.531 -20.759 -7.323 1.00 71.44 210 SER A C 1
ATOM 1732 O O . SER A 1 210 ? 9.307 -21.282 -8.120 1.00 71.44 210 SER A O 1
ATOM 1734 N N . ASN A 1 211 ? 7.489 -20.017 -7.714 1.00 64.94 211 ASN A N 1
ATOM 1735 C CA . ASN A 1 211 ? 7.114 -19.781 -9.106 1.00 64.94 211 ASN A CA 1
ATOM 1736 C C . ASN A 1 211 ? 7.814 -18.566 -9.738 1.00 64.94 211 ASN A C 1
ATOM 1738 O O . ASN A 1 211 ? 7.648 -18.327 -10.935 1.00 64.94 211 ASN A O 1
ATOM 1742 N N . ILE A 1 212 ? 8.600 -17.802 -8.970 1.00 67.12 212 ILE A N 1
ATOM 1743 C CA . ILE A 1 212 ? 9.424 -16.715 -9.508 1.00 67.12 212 ILE A CA 1
ATOM 1744 C C . ILE A 1 212 ? 10.645 -17.365 -10.166 1.00 67.12 212 ILE A C 1
ATOM 1746 O O . ILE A 1 212 ? 11.678 -17.587 -9.536 1.00 67.12 212 ILE A O 1
ATOM 1750 N N . GLN A 1 213 ? 10.514 -17.731 -11.443 1.00 54.38 213 GLN A N 1
ATOM 1751 C CA . GLN A 1 213 ? 11.656 -18.177 -12.236 1.00 54.38 213 GLN A CA 1
ATOM 1752 C C . GLN A 1 213 ? 12.574 -16.981 -12.498 1.00 54.38 213 GLN A C 1
ATOM 1754 O O . GLN A 1 213 ? 12.184 -16.009 -13.145 1.00 54.38 213 GLN A O 1
ATOM 1759 N N . SER A 1 214 ? 13.807 -17.064 -11.997 1.00 50.50 214 SER A N 1
ATOM 1760 C CA . SER A 1 214 ? 14.890 -16.157 -12.364 1.00 50.50 214 SER A CA 1
ATOM 1761 C C . SER A 1 214 ? 15.227 -16.374 -13.839 1.00 50.50 214 SER A C 1
ATOM 1763 O O . SER A 1 214 ? 16.006 -17.267 -14.169 1.00 50.50 214 SER A O 1
ATOM 1765 N N . ASN A 1 215 ? 14.647 -15.584 -14.735 1.00 45.41 215 ASN A N 1
ATOM 1766 C CA . ASN A 1 215 ? 15.055 -15.609 -16.141 1.00 45.41 215 ASN A CA 1
ATOM 1767 C C . ASN A 1 215 ? 16.345 -14.825 -16.419 1.00 45.41 215 ASN A C 1
ATOM 1769 O O . ASN A 1 215 ? 16.770 -14.765 -17.569 1.00 45.41 215 ASN A O 1
ATOM 1773 N N . ASP A 1 216 ? 17.017 -14.307 -15.391 1.00 45.69 216 ASP A N 1
ATOM 1774 C CA . ASP A 1 216 ? 18.208 -13.491 -15.577 1.00 45.69 216 ASP A CA 1
ATOM 1775 C C . ASP A 1 216 ? 19.471 -14.236 -15.130 1.00 45.69 216 ASP A C 1
ATOM 1777 O O . ASP A 1 216 ? 19.817 -14.311 -13.953 1.00 45.69 216 ASP A O 1
ATOM 1781 N N . ASN A 1 217 ? 20.200 -14.728 -16.135 1.00 41.81 217 ASN A N 1
ATOM 1782 C CA . ASN A 1 217 ? 21.638 -15.010 -16.090 1.00 41.81 217 ASN A CA 1
ATOM 1783 C C . ASN A 1 217 ? 22.489 -13.722 -15.962 1.00 41.81 217 ASN A C 1
ATOM 1785 O O . ASN A 1 217 ? 23.705 -13.769 -16.149 1.00 41.81 217 ASN A O 1
ATOM 1789 N N . ASP A 1 218 ? 21.885 -12.576 -15.640 1.00 44.72 218 ASP A N 1
ATOM 1790 C CA . ASP A 1 218 ? 22.564 -11.288 -15.571 1.00 44.72 218 ASP A CA 1
ATOM 1791 C C . ASP A 1 218 ? 22.878 -10.910 -14.115 1.00 44.72 218 ASP A C 1
ATOM 1793 O O . ASP A 1 218 ? 22.040 -10.440 -13.354 1.00 44.72 218 ASP A O 1
ATOM 1797 N N . ASN A 1 219 ? 24.152 -11.095 -13.759 1.00 41.34 219 ASN A N 1
ATOM 1798 C CA . ASN A 1 219 ? 24.886 -10.416 -12.687 1.00 41.34 219 ASN A CA 1
ATOM 1799 C C . ASN A 1 219 ? 24.292 -10.462 -11.263 1.00 41.34 219 ASN A C 1
ATOM 1801 O O . ASN A 1 219 ? 23.558 -9.582 -10.819 1.00 41.34 219 ASN A O 1
ATOM 1805 N N . CYS A 1 220 ? 24.815 -11.395 -10.464 1.00 40.81 220 CYS A N 1
ATOM 1806 C CA . CYS A 1 220 ? 24.570 -11.612 -9.030 1.00 40.81 220 CYS A CA 1
ATOM 1807 C C . CYS A 1 220 ? 24.898 -10.437 -8.068 1.00 40.81 220 CYS A C 1
ATOM 1809 O O . CYS A 1 220 ? 24.996 -10.660 -6.863 1.00 40.81 220 CYS A O 1
ATOM 1811 N N . ASN A 1 221 ? 25.088 -9.206 -8.556 1.00 44.19 221 ASN A N 1
ATOM 1812 C CA . ASN A 1 221 ? 25.471 -8.035 -7.755 1.00 44.19 221 ASN A CA 1
ATOM 1813 C C . ASN A 1 221 ? 24.408 -6.916 -7.712 1.00 44.19 221 ASN A C 1
ATOM 1815 O O . ASN A 1 221 ? 24.598 -5.941 -6.982 1.00 44.19 221 ASN A O 1
ATOM 1819 N N . GLU A 1 222 ? 23.300 -7.030 -8.450 1.00 56.34 222 GLU A N 1
ATOM 1820 C CA . GLU A 1 222 ? 22.201 -6.053 -8.422 1.00 56.34 222 GLU A CA 1
ATOM 1821 C C . GLU A 1 222 ? 21.038 -6.541 -7.539 1.00 56.34 222 GLU A C 1
ATOM 1823 O O . GLU A 1 222 ? 20.793 -7.739 -7.400 1.00 56.34 222 GLU A O 1
ATOM 1828 N N . PHE A 1 223 ? 20.349 -5.606 -6.874 1.00 61.56 223 PHE A N 1
ATOM 1829 C CA . PHE A 1 223 ? 19.151 -5.901 -6.080 1.00 61.56 223 PHE A CA 1
ATOM 1830 C C . PHE A 1 223 ? 18.131 -6.610 -6.963 1.00 61.56 223 PHE A C 1
ATOM 1832 O O . PHE A 1 223 ? 17.809 -6.125 -8.044 1.00 61.56 223 PHE A O 1
ATOM 1839 N N . ASN A 1 224 ? 17.672 -7.770 -6.506 1.00 68.00 224 ASN A N 1
ATOM 1840 C CA . ASN A 1 224 ? 16.903 -8.700 -7.318 1.00 68.00 224 ASN A CA 1
ATOM 1841 C C . ASN A 1 224 ? 15.434 -8.696 -6.873 1.00 68.00 224 ASN A C 1
ATOM 1843 O O . ASN A 1 224 ? 15.149 -8.489 -5.692 1.00 68.00 224 ASN A O 1
ATOM 1847 N N . GLU A 1 225 ? 14.500 -8.969 -7.785 1.00 70.69 225 GLU A N 1
ATOM 1848 C CA . GLU A 1 225 ? 13.057 -9.028 -7.502 1.00 70.69 225 GLU A CA 1
ATOM 1849 C C . GLU A 1 225 ? 12.708 -10.033 -6.391 1.00 70.69 225 GLU A C 1
ATOM 1851 O O . GLU A 1 225 ? 11.692 -9.879 -5.709 1.00 70.69 225 GLU A O 1
ATOM 1856 N N . PHE A 1 226 ? 13.583 -11.015 -6.143 1.00 75.31 226 PHE A N 1
ATOM 1857 C CA . PHE A 1 226 ? 13.495 -11.941 -5.011 1.00 75.31 226 PHE A CA 1
ATOM 1858 C C . PHE A 1 226 ? 13.572 -11.266 -3.641 1.00 75.31 226 PHE A C 1
ATOM 1860 O O . PHE A 1 226 ? 13.148 -11.873 -2.661 1.00 75.31 226 PHE A O 1
ATOM 1867 N N . MET A 1 227 ? 14.133 -10.061 -3.533 1.00 79.75 227 MET A N 1
ATOM 1868 C CA . MET A 1 227 ? 14.209 -9.334 -2.261 1.00 79.75 227 MET A CA 1
ATOM 1869 C C . MET A 1 227 ? 12.865 -8.720 -1.858 1.00 79.75 227 MET A C 1
ATOM 1871 O O . MET A 1 227 ? 12.680 -8.378 -0.688 1.00 79.75 227 MET A O 1
ATOM 1875 N N . LEU A 1 228 ? 11.940 -8.595 -2.813 1.00 84.44 228 LEU A N 1
ATOM 1876 C CA . LEU A 1 228 ? 10.581 -8.129 -2.583 1.00 84.44 228 LEU A CA 1
ATOM 1877 C C . LEU A 1 228 ? 9.665 -9.319 -2.286 1.00 84.44 228 LEU A C 1
ATOM 1879 O O . LEU A 1 228 ? 9.755 -10.361 -2.941 1.00 84.44 228 LEU A O 1
ATOM 1883 N N . GLY A 1 229 ? 8.752 -9.146 -1.339 1.00 87.75 229 GLY A N 1
ATOM 1884 C CA . GLY A 1 229 ? 7.720 -10.120 -1.016 1.00 87.75 229 GLY A CA 1
ATOM 1885 C C . GLY A 1 229 ? 6.648 -9.531 -0.108 1.00 87.75 229 GLY A C 1
ATOM 1886 O O . GLY A 1 229 ? 6.855 -8.519 0.560 1.00 87.75 229 GLY A O 1
ATOM 1887 N N . ASP A 1 230 ? 5.493 -10.187 -0.075 1.00 90.38 230 ASP A N 1
ATOM 1888 C CA . ASP A 1 230 ? 4.376 -9.814 0.793 1.00 90.38 230 ASP A CA 1
ATOM 1889 C C . ASP A 1 230 ? 4.294 -10.679 2.068 1.00 90.38 230 ASP A C 1
ATOM 1891 O O . ASP A 1 230 ? 3.358 -10.540 2.849 1.00 90.38 230 ASP A O 1
ATOM 1895 N N . GLU A 1 231 ? 5.286 -11.546 2.308 1.00 89.44 231 GLU A N 1
ATOM 1896 C CA . GLU A 1 231 ? 5.290 -12.580 3.356 1.00 89.44 231 GLU A CA 1
ATOM 1897 C C . GLU A 1 231 ? 5.071 -12.041 4.775 1.00 89.44 231 GLU A C 1
ATOM 1899 O O . GLU A 1 231 ? 4.470 -12.715 5.611 1.00 89.44 231 GLU A O 1
ATOM 1904 N N . HIS A 1 232 ? 5.540 -10.830 5.076 1.00 90.19 232 HIS A N 1
ATOM 1905 C CA . HIS A 1 232 ? 5.356 -10.186 6.381 1.00 90.19 232 HIS A CA 1
ATOM 1906 C C . HIS A 1 232 ? 3.977 -9.546 6.553 1.00 90.19 232 HIS A C 1
ATOM 1908 O O . HIS A 1 232 ? 3.690 -9.027 7.633 1.00 90.19 232 HIS A O 1
ATOM 1914 N N . PHE A 1 233 ? 3.110 -9.615 5.543 1.00 91.62 233 PHE A N 1
ATOM 1915 C CA . PHE A 1 233 ? 1.740 -9.127 5.605 1.00 91.62 233 PHE A CA 1
ATOM 1916 C C . PHE A 1 233 ? 0.715 -10.260 5.719 1.00 91.62 233 PHE A C 1
ATOM 1918 O O . PHE A 1 233 ? 0.865 -11.346 5.156 1.00 91.62 233 PHE A O 1
ATOM 1925 N N . VAL A 1 234 ? -0.366 -9.966 6.437 1.00 91.62 234 VAL A N 1
ATOM 1926 C CA . VAL A 1 234 ? -1.679 -10.586 6.260 1.00 91.62 234 VAL A CA 1
ATOM 1927 C C . VAL A 1 234 ? -2.436 -9.737 5.244 1.00 91.62 234 VAL A C 1
ATOM 1929 O O . VAL A 1 234 ? -2.545 -8.522 5.423 1.00 91.62 234 VAL A O 1
ATOM 1932 N N . ILE A 1 235 ? -2.942 -10.373 4.187 1.00 93.00 235 ILE A N 1
ATOM 1933 C CA . ILE A 1 235 ? -3.634 -9.692 3.090 1.00 93.00 235 ILE A CA 1
ATOM 1934 C C . ILE A 1 235 ? -5.125 -9.998 3.169 1.00 93.00 235 ILE A C 1
ATOM 1936 O O . ILE A 1 235 ? -5.534 -11.164 3.169 1.00 93.00 235 ILE A O 1
ATOM 1940 N N . ILE A 1 236 ? -5.931 -8.942 3.215 1.00 92.69 236 ILE A N 1
ATOM 1941 C CA . ILE A 1 236 ? -7.391 -9.027 3.181 1.00 92.69 236 ILE A CA 1
ATOM 1942 C C . ILE A 1 236 ? -7.882 -8.293 1.938 1.00 92.69 236 ILE A C 1
ATOM 1944 O O . ILE A 1 236 ? -7.502 -7.151 1.700 1.00 92.69 236 ILE A O 1
ATOM 1948 N N . GLU A 1 237 ? -8.718 -8.949 1.148 1.00 93.25 237 GLU A N 1
ATOM 1949 C CA . GLU A 1 237 ? -9.309 -8.417 -0.074 1.00 93.25 237 GLU A CA 1
ATOM 1950 C C . GLU A 1 237 ? -10.799 -8.144 0.123 1.00 93.25 237 GLU A C 1
ATOM 1952 O O . GLU A 1 237 ? -11.498 -8.937 0.755 1.00 93.25 237 GLU A O 1
ATOM 1957 N N . PHE A 1 238 ? -11.265 -7.028 -0.423 1.00 92.75 238 PHE A N 1
ATOM 1958 C CA . PHE A 1 238 ? -12.651 -6.581 -0.395 1.00 92.75 238 PHE A CA 1
ATOM 1959 C C . PHE A 1 238 ? -13.083 -6.179 -1.805 1.00 92.75 238 PHE A C 1
ATOM 1961 O O . PHE A 1 238 ? -12.280 -5.632 -2.561 1.00 92.75 238 PHE A O 1
ATOM 1968 N N . GLU A 1 239 ? -14.346 -6.433 -2.128 1.00 91.19 239 GLU A N 1
ATOM 1969 C CA . GLU A 1 239 ? -15.008 -5.891 -3.317 1.00 91.19 239 GLU A CA 1
ATOM 1970 C C . GLU A 1 239 ? -15.503 -4.470 -3.005 1.00 91.19 239 GLU A C 1
ATOM 1972 O 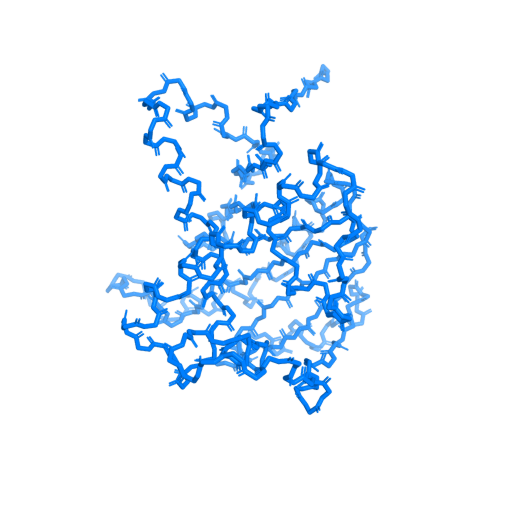O . GLU A 1 239 ? -15.980 -4.218 -1.892 1.00 91.19 239 GLU A O 1
ATOM 1977 N N . CYS A 1 240 ? -15.322 -3.552 -3.956 1.00 83.88 240 CYS A N 1
ATOM 1978 C CA . CYS A 1 240 ? -15.683 -2.138 -3.846 1.00 83.88 240 CYS A CA 1
ATOM 1979 C C . CYS A 1 240 ? -16.865 -1.802 -4.751 1.00 83.88 240 CYS A C 1
ATOM 1981 O O . CYS A 1 240 ? -16.843 -2.231 -5.928 1.00 83.88 240 CYS A O 1
#

pLDDT: mean 71.1, std 18.53, range [22.2, 94.75]

Organism: Vanderwaltozyma polyspora (strain ATCC 22028 / DSM 70294 / BCRC 21397 / CBS 2163 / NBRC 10782 / NRRL Y-8283 / UCD 57-17) (NCBI:txid436907)

Foldseek 3Di:
DDDDDDQDDDVQQEREFEWEQDPVGIDTCLVVVPVPDDPVVNVVVVLVLLLVLQLVQQDPVQNDPVVSVLSSVVLCVLLVVVRVCVVPVDPDPPPPPVDPVLDHSFYWYWYDDVVQDVDIWTWGDHQAEIEIEDDDLPPDPPPPDDSVVSLCSCAVPVPPVVVSVVVVCVVVVHFKYKYWDFPVSCVSCVVVVVCCVVQVKDWDDWDDCVPNDPPDPPDPPGNDPVSGTSVRTGIIMHTD

Secondary structure (DSSP, 8-state):
----------SS---EEEEEEETTEEEE-HHHHTTTS-HHHHHHHHHHHHHHHHHTTB-GGG--HHHHHHHHHHHHHHHHHHHHHHHHT----------GGG--SSEEEEEE-TTT-SSPEEEEE-SSEEEEEPPPSSS---TTS-HHHHHHHHHHTHHHHHHHHHHHHHHTT-SEEEEEEEGGGHHHHHHHHHTHHHHT-EEEPPP-GGG------S-TTS--GGGB-STTEEEEEEE-

Radius of gyration: 18.6 Å; chains: 1; bounding box: 48×47×54 Å

InterPro domains:
  IPR002993 Ornithine decarboxylase antizyme [PF02100] (147-211)
  IPR016181 Acyl-CoA N-acyltransferase [SSF55729] (153-214)
  IPR038581 Ornithine decarboxylase antizyme superfamily [G3DSA:3.40.630.60] (127-226)

Sequence (240 aa):
MIIIMIIVILPFMFILSIIIISKIGARDTAIQLSSNYSENEMIEFFWDIILLTESKFILPFYSNSRNFKSLQKLIVKNIGNLLNSLIHERKLNSSNLNYHWRKLGTRYTLVYLPLFFKDLIWCKSDSIYFHVILPQVNEIDDSSTTQLEKKKALTQNSKEWLLALLELAESLNLTMLRLYINRTDIDNISTLLRNLNWIGGKLVPNEDRSNIQSNDNDNCNEFNEFMLGDEHFVIIEFEC